Protein AF-A0A258BJC6-F1 (afdb_monomer_lite)

pLDDT: mean 84.08, std 12.32, range [45.91, 98.69]

Sequence (276 aa):
MLNILTLGITTTNWTAGLIATAARHRLKSFFAIATIALGAVGVLSIIQNPLFDKAAYFFNPIPLMRETNFTQPSMQAKGDYESGWNPITNLRSLYVTTVIGMPDEVQQQNTIELVTTNQTSGFPKGEVSPVIATAAWVVLFGLGIWGAISHRPLRTVAIGVGLMLAFQTLLHSVYGEVTFLYSWHFMPMIVLVAAFSWFSRYRWVAVGLAVTVIIFGGINNINRLQSTIATAGCLAQLDSVKTYQSWDLIKTEPSRDIAKTYPPLPTADIERCHAL

Radius of gyration: 22.39 Å; chains: 1; bounding box: 48×47×56 Å

Foldseek 3Di:
DQCVVVLVPDPLSLLLVLLLCPLPDDPVSSVVVNVVSVVSSQVVLVVCCVVDVPRDRPPDVPVVVVVLCLWQVNCVVVVQHVVHQDLVLLVCLQQQCVLFPAAWDWDDSAQQDTDIDRSNHDHDPPDVLSVQLRVLSVVLLVLLQVLQVPPVVCVSVSSSLVSSLVVVSVVSSTNHRPCPVVCVSRVVSSVNSSVSSCNGPCNVSSVVSVVSNCVSRVVRVVVNVVLVCQLVVQCCPDPSCCPCVDPVNVVPDDRPVSSVVDHGDDVVSSVVSNVD

Secondary structure (DSSP, 8-state):
-HHHHTTT-SHHHHHHHHHHHHHHS-HHHHHHHHHHHHHHHHHHHHHHGGG-TT---TT-HHHHHHHGGGSHHHHHHHTS-TT---HHHHHHIIIIITTSPPPPEEEEEETTEEEEE-SS--PPTT-HHHHHHHHHHHHHHHHHHHHHHH-GGGHHHHHHHHHHHHHHHHHHHHH-S-HHHHHHHHHHHHHHHHHGGGGSTTHHHHHHHHHHIIIIIHHHHHHHHHHHHHHHHHHTTSHHHHHHT-HHHHHHS-HHHHHHHSPPP-HHHHHHHHT-

Structure (mmCIF, N/CA/C/O backbone):
data_AF-A0A258BJC6-F1
#
_entry.id   AF-A0A258BJC6-F1
#
loop_
_atom_site.group_PDB
_atom_site.id
_atom_site.type_symbol
_atom_site.label_atom_id
_atom_site.label_alt_id
_atom_site.label_comp_id
_atom_site.label_asym_id
_atom_site.label_entity_id
_atom_site.label_seq_id
_atom_site.pdbx_PDB_ins_code
_atom_site.Cartn_x
_atom_site.Cartn_y
_atom_site.Cartn_z
_atom_site.occupancy
_atom_site.B_iso_or_equiv
_atom_site.auth_seq_id
_atom_site.auth_comp_id
_atom_site.auth_asym_id
_atom_site.auth_atom_id
_atom_site.pdbx_PDB_model_num
ATOM 1 N N . MET A 1 1 ? 3.863 10.264 21.012 1.00 45.91 1 MET A N 1
ATOM 2 C CA . MET A 1 1 ? 5.102 9.503 21.290 1.00 45.91 1 MET A CA 1
ATOM 3 C C . MET A 1 1 ? 5.644 8.795 20.055 1.00 45.91 1 MET A C 1
ATOM 5 O O . MET A 1 1 ? 6.794 9.054 19.748 1.00 45.91 1 MET A O 1
ATOM 9 N N . LEU A 1 2 ? 4.848 8.017 19.303 1.00 49.00 2 LEU A N 1
ATOM 10 C CA . LEU A 1 2 ? 5.292 7.343 18.062 1.00 49.00 2 LEU A CA 1
ATOM 11 C C . LEU A 1 2 ? 6.061 8.271 17.099 1.00 49.00 2 LEU A C 1
ATOM 13 O O . LEU A 1 2 ? 7.178 7.980 16.708 1.00 49.00 2 LEU A O 1
ATOM 17 N N . ASN A 1 3 ? 5.496 9.444 16.823 1.00 45.97 3 ASN A N 1
ATOM 18 C CA . ASN A 1 3 ? 6.081 10.462 15.956 1.00 45.97 3 ASN A CA 1
ATOM 19 C C . ASN A 1 3 ? 7.451 10.997 16.443 1.00 45.97 3 ASN A C 1
ATOM 21 O O . ASN A 1 3 ? 8.383 11.104 15.657 1.00 45.97 3 ASN A O 1
ATOM 25 N N . ILE A 1 4 ? 7.611 11.249 17.747 1.00 53.53 4 ILE A N 1
ATOM 26 C CA . ILE A 1 4 ? 8.884 11.719 18.329 1.00 53.53 4 ILE A CA 1
ATOM 27 C C . ILE A 1 4 ? 9.951 10.614 18.242 1.00 53.53 4 ILE A C 1
ATOM 29 O O . ILE A 1 4 ? 11.100 10.895 17.922 1.00 53.53 4 ILE A O 1
ATOM 33 N N . LEU A 1 5 ? 9.558 9.354 18.468 1.00 48.00 5 LEU A N 1
ATOM 34 C CA . LEU A 1 5 ? 10.455 8.193 18.404 1.00 48.00 5 LEU A CA 1
ATOM 35 C C . LEU A 1 5 ? 10.927 7.882 16.979 1.00 48.00 5 LEU A C 1
ATOM 37 O O . LEU A 1 5 ? 12.036 7.399 16.798 1.00 48.00 5 LEU A O 1
ATOM 41 N N . THR A 1 6 ? 10.116 8.193 15.966 1.00 51.94 6 THR A N 1
ATOM 42 C CA . THR A 1 6 ? 10.505 8.078 14.553 1.00 51.94 6 THR A CA 1
ATOM 43 C C . THR A 1 6 ? 11.080 9.379 13.988 1.00 51.94 6 THR A C 1
ATOM 45 O O . THR A 1 6 ? 11.092 9.540 12.771 1.00 51.94 6 THR A O 1
ATOM 48 N N . LEU A 1 7 ? 11.446 10.343 14.847 1.00 52.28 7 LEU A N 1
ATOM 49 C CA . LEU A 1 7 ? 11.926 11.686 14.480 1.00 52.28 7 LEU A CA 1
ATOM 50 C C . LEU A 1 7 ? 11.020 12.440 13.485 1.00 52.28 7 LEU A C 1
ATOM 52 O O . LEU A 1 7 ? 11.482 13.301 12.746 1.00 52.28 7 LEU A O 1
ATOM 56 N N . GLY A 1 8 ? 9.731 12.101 13.426 1.00 50.00 8 GLY A N 1
ATOM 57 C CA . GLY A 1 8 ? 8.788 12.667 12.465 1.00 50.00 8 GLY A CA 1
ATOM 58 C C . GLY A 1 8 ? 9.186 12.510 10.998 1.00 50.00 8 GLY A C 1
ATOM 59 O O . GLY A 1 8 ? 8.722 13.305 10.189 1.00 50.00 8 GLY A O 1
ATOM 60 N N . ILE A 1 9 ? 10.007 11.502 10.660 1.00 55.56 9 ILE A N 1
ATOM 61 C CA . ILE A 1 9 ? 10.622 11.341 9.328 1.00 55.56 9 ILE A CA 1
ATOM 62 C C . ILE A 1 9 ? 9.581 11.287 8.198 1.00 55.56 9 ILE A C 1
ATOM 64 O O . ILE A 1 9 ? 9.881 11.701 7.083 1.00 55.56 9 ILE A O 1
ATOM 68 N N . THR A 1 10 ? 8.352 10.823 8.459 1.00 64.06 10 THR A N 1
ATOM 69 C CA . THR A 1 10 ? 7.295 10.768 7.439 1.00 64.06 10 THR A CA 1
ATOM 70 C C . THR A 1 10 ? 5.963 11.332 7.932 1.00 64.06 10 THR A C 1
ATOM 72 O O . THR A 1 10 ? 5.563 11.147 9.088 1.00 64.06 10 THR A O 1
ATOM 75 N N . THR A 1 11 ? 5.224 11.969 7.018 1.00 67.62 11 THR A N 1
ATOM 76 C CA . THR A 1 11 ? 3.841 12.450 7.208 1.00 67.62 11 THR A CA 1
ATOM 77 C C . THR A 1 11 ? 2.922 11.351 7.756 1.00 67.62 11 THR A C 1
ATOM 79 O O . THR A 1 11 ? 2.052 11.602 8.584 1.00 67.62 11 THR A O 1
ATOM 82 N N . THR A 1 12 ? 3.163 10.097 7.378 1.00 68.56 12 THR A N 1
ATOM 83 C CA . THR A 1 12 ? 2.407 8.933 7.850 1.00 68.56 12 THR A CA 1
ATOM 84 C C . THR A 1 12 ? 2.523 8.705 9.362 1.00 68.56 12 THR A C 1
ATOM 86 O O . THR A 1 12 ? 1.519 8.424 10.023 1.00 68.56 12 THR A O 1
ATOM 89 N N . ASN A 1 13 ? 3.712 8.879 9.946 1.00 73.69 13 ASN A N 1
ATOM 90 C CA . ASN A 1 13 ? 3.925 8.672 11.384 1.00 73.69 13 ASN A CA 1
ATOM 91 C C . ASN A 1 13 ? 3.235 9.756 12.226 1.00 73.69 13 ASN A C 1
ATOM 93 O O . ASN A 1 13 ? 2.728 9.480 13.321 1.00 73.69 13 ASN A O 1
ATOM 97 N N . TRP A 1 14 ? 3.164 10.978 11.690 1.00 77.62 14 TRP A N 1
ATOM 98 C CA . TRP A 1 14 ? 2.369 12.068 12.251 1.00 77.62 14 TRP A CA 1
ATOM 99 C C . TRP A 1 14 ? 0.891 11.717 12.288 1.00 77.62 14 TRP A C 1
ATOM 101 O O . TRP A 1 14 ? 0.269 11.784 13.352 1.00 77.62 14 TRP A O 1
ATOM 111 N N . THR A 1 15 ? 0.341 11.296 11.151 1.00 81.25 15 THR A N 1
ATOM 112 C CA . THR A 1 15 ? -1.085 11.001 11.036 1.00 81.25 15 THR A CA 1
ATOM 113 C C . THR A 1 15 ? -1.504 9.871 11.971 1.00 81.25 15 THR A C 1
ATOM 115 O O . THR A 1 15 ? -2.502 10.013 12.676 1.00 81.25 15 THR A O 1
ATOM 118 N N . ALA A 1 16 ? -0.701 8.808 12.090 1.00 81.25 16 ALA A N 1
ATOM 119 C CA . ALA A 1 16 ? -0.969 7.722 13.033 1.00 81.25 16 ALA A CA 1
ATOM 120 C C . ALA A 1 16 ? -1.053 8.223 14.486 1.00 81.25 16 ALA A C 1
ATOM 122 O O . ALA A 1 16 ? -1.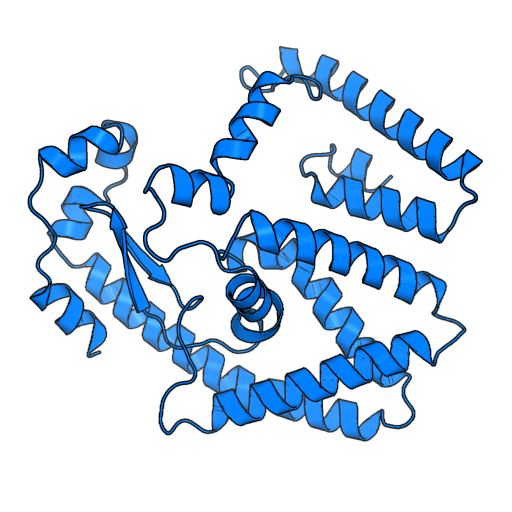992 7.897 15.216 1.00 81.25 16 ALA A O 1
ATOM 123 N N . GLY A 1 17 ? -0.094 9.056 14.907 1.00 81.88 17 GLY A N 1
ATOM 124 C CA . GLY A 1 17 ? -0.071 9.633 16.251 1.00 81.88 17 GLY A CA 1
ATOM 125 C C . GLY A 1 17 ? -1.241 10.583 16.521 1.00 81.88 17 GLY A C 1
ATOM 126 O O . GLY A 1 17 ? -1.839 10.530 17.600 1.00 81.88 17 GLY A O 1
ATOM 127 N N . LEU A 1 18 ? -1.594 11.427 15.548 1.00 86.25 18 LEU A N 1
ATOM 128 C CA . LEU A 1 18 ? -2.715 12.363 15.650 1.00 86.25 18 LEU A CA 1
ATOM 129 C C . LEU A 1 18 ? -4.052 11.626 15.711 1.00 86.25 18 LEU A C 1
ATOM 131 O O . LEU A 1 18 ? -4.848 11.901 16.604 1.00 86.25 18 LEU A O 1
ATOM 135 N N . ILE A 1 19 ? -4.273 10.645 14.836 1.00 88.06 19 ILE A N 1
ATOM 136 C CA . ILE A 1 19 ? -5.503 9.849 14.807 1.00 88.06 19 ILE A CA 1
ATOM 137 C C . ILE A 1 19 ? -5.656 9.033 16.090 1.00 88.06 19 ILE A C 1
ATOM 139 O O . ILE A 1 19 ? -6.729 9.048 16.690 1.00 88.06 19 ILE A O 1
ATOM 143 N N . ALA A 1 20 ? -4.592 8.382 16.570 1.00 85.38 20 ALA A N 1
ATOM 144 C CA . ALA A 1 20 ? -4.637 7.653 17.838 1.00 85.38 20 ALA A CA 1
ATOM 145 C C . ALA A 1 20 ? -4.977 8.581 19.016 1.00 85.38 20 ALA A C 1
ATOM 147 O O . ALA A 1 20 ? -5.756 8.220 19.901 1.00 85.38 20 ALA A O 1
ATOM 148 N N . THR A 1 21 ? -4.430 9.801 19.009 1.00 86.62 21 THR A N 1
ATOM 149 C CA . THR A 1 21 ? -4.727 10.806 20.034 1.00 86.62 21 THR A CA 1
ATOM 150 C C . THR A 1 21 ? -6.175 11.289 19.933 1.00 86.62 21 THR A C 1
ATOM 152 O O . THR A 1 21 ? -6.866 11.337 20.948 1.00 86.62 21 THR A O 1
ATOM 155 N N . ALA A 1 22 ? -6.657 11.592 18.726 1.00 88.00 22 ALA A N 1
ATOM 156 C CA . ALA A 1 22 ? -8.021 12.047 18.468 1.00 88.00 22 ALA A CA 1
ATOM 157 C C . ALA A 1 22 ? -9.068 10.980 18.821 1.00 88.00 22 ALA A C 1
ATOM 159 O O . ALA A 1 22 ? -10.105 11.298 19.393 1.00 88.00 22 ALA A O 1
ATOM 160 N N . ALA A 1 23 ? -8.783 9.708 18.532 1.00 86.62 23 ALA A N 1
ATOM 161 C CA . ALA A 1 23 ? -9.681 8.598 18.834 1.00 86.62 23 ALA A CA 1
ATOM 162 C C . ALA A 1 23 ? -9.794 8.315 20.343 1.00 86.62 23 ALA A C 1
ATOM 164 O O . ALA A 1 23 ? -10.814 7.799 20.797 1.00 86.62 23 ALA A O 1
ATOM 165 N N . ARG A 1 24 ? -8.754 8.632 21.128 1.00 87.75 24 ARG A N 1
ATOM 166 C CA . ARG A 1 24 ? -8.684 8.296 22.559 1.00 87.75 24 ARG A CA 1
ATOM 167 C C . ARG A 1 24 ? -8.973 9.469 23.495 1.00 87.75 24 ARG A C 1
ATOM 169 O O . ARG A 1 24 ? -9.438 9.248 24.611 1.00 87.75 24 ARG A O 1
ATOM 176 N N . HIS A 1 25 ? -8.676 10.698 23.084 1.00 88.81 25 HIS A N 1
ATOM 177 C CA . HIS A 1 25 ? -8.721 11.871 23.954 1.00 88.81 25 HIS A CA 1
ATOM 178 C C . HIS A 1 25 ? -9.764 12.901 23.509 1.00 88.81 25 HIS A C 1
ATOM 180 O O . HIS A 1 25 ? -10.181 12.959 22.358 1.00 88.81 25 HIS A O 1
ATOM 186 N N . ARG A 1 26 ? -10.181 13.762 24.447 1.00 89.19 26 ARG A N 1
ATOM 187 C CA . ARG A 1 26 ? -11.064 14.902 24.154 1.00 89.19 26 ARG A CA 1
ATOM 188 C C . ARG A 1 26 ? -10.338 15.914 23.260 1.00 89.19 26 ARG A C 1
ATOM 190 O O . ARG A 1 26 ? -9.127 16.079 23.395 1.00 89.19 26 ARG A O 1
ATOM 197 N N . LEU A 1 27 ? -11.086 16.667 22.447 1.00 88.12 27 LEU A N 1
ATOM 198 C CA . LEU A 1 27 ? -10.537 17.647 21.492 1.00 88.12 27 LEU A CA 1
ATOM 199 C C . LEU A 1 27 ? -9.506 18.605 22.112 1.00 88.12 27 LEU A C 1
ATOM 201 O O . LEU A 1 27 ? -8.459 18.839 21.522 1.00 88.12 27 LEU A O 1
ATOM 205 N N . LYS A 1 28 ? -9.745 19.096 23.337 1.00 90.38 28 LYS A N 1
ATOM 206 C CA . LYS A 1 28 ? -8.789 19.967 24.048 1.00 90.38 28 LYS A CA 1
ATOM 207 C C . LYS A 1 28 ? -7.421 19.299 24.247 1.00 90.38 28 LYS A C 1
ATOM 209 O O . LYS A 1 28 ? -6.393 19.898 23.955 1.00 90.38 28 LYS A O 1
ATOM 214 N N . SER A 1 29 ? -7.412 18.053 24.720 1.00 88.50 29 SER A N 1
ATOM 215 C CA . SER A 1 29 ? -6.184 17.279 24.926 1.00 88.50 29 SER A CA 1
ATOM 216 C C . SER A 1 29 ? -5.536 16.884 23.602 1.00 88.50 29 SER A C 1
ATOM 218 O O . SER A 1 29 ? -4.316 16.886 23.513 1.00 88.50 29 SER A O 1
ATOM 220 N N . PHE A 1 30 ? -6.337 16.593 22.573 1.00 90.19 30 PHE A N 1
ATOM 221 C CA . PHE A 1 30 ? -5.834 16.353 21.223 1.00 90.19 30 PHE A CA 1
ATOM 222 C C . PHE A 1 30 ? -5.031 17.550 20.703 1.00 90.19 30 PHE A C 1
ATOM 224 O O . PHE A 1 30 ? -3.873 17.370 20.337 1.00 90.19 30 PHE A O 1
ATOM 231 N N . PHE A 1 31 ? -5.596 18.762 20.747 1.00 90.38 31 PHE A N 1
ATOM 232 C CA . PHE A 1 31 ? -4.887 19.963 20.302 1.00 90.38 31 PHE A CA 1
ATOM 233 C C . PHE A 1 31 ? -3.638 20.234 21.141 1.00 90.38 31 PHE A C 1
ATOM 235 O O . PHE A 1 31 ? -2.588 20.512 20.576 1.00 90.38 31 PHE A O 1
ATOM 242 N N . ALA A 1 32 ? -3.706 20.077 22.466 1.00 91.50 32 ALA A N 1
ATOM 243 C CA . ALA A 1 32 ? -2.530 20.237 23.321 1.00 91.50 32 ALA A CA 1
ATOM 244 C C . ALA A 1 32 ? -1.399 19.262 22.943 1.00 91.50 32 ALA A C 1
ATOM 246 O O . ALA A 1 32 ? -0.259 19.678 22.756 1.00 91.50 32 ALA A O 1
ATOM 247 N N . ILE A 1 33 ? -1.713 17.973 22.776 1.00 87.69 33 ILE A N 1
ATOM 248 C CA . ILE A 1 33 ? -0.731 16.944 22.402 1.00 87.69 33 ILE A CA 1
ATOM 249 C C . ILE A 1 33 ? -0.179 17.199 20.993 1.00 87.69 33 ILE A C 1
ATOM 251 O O . ILE A 1 33 ? 1.026 17.063 20.787 1.00 87.69 33 ILE A O 1
ATOM 255 N N . ALA A 1 34 ? -1.030 17.586 20.038 1.00 87.31 34 ALA A N 1
ATOM 256 C CA . ALA A 1 34 ? -0.620 17.914 18.674 1.00 87.31 34 ALA A CA 1
ATOM 257 C C . ALA A 1 34 ? 0.345 19.108 18.648 1.00 87.31 34 ALA A C 1
ATOM 259 O O . ALA A 1 34 ? 1.411 19.016 18.040 1.00 87.31 34 ALA A O 1
ATOM 260 N N . THR A 1 35 ? 0.020 20.185 19.368 1.00 88.31 35 THR A N 1
ATOM 261 C CA . THR A 1 35 ? 0.869 21.378 19.479 1.00 88.31 35 THR A CA 1
ATOM 262 C C . THR A 1 35 ? 2.202 21.060 20.148 1.00 88.31 35 THR A C 1
ATOM 264 O O . THR A 1 35 ? 3.243 21.465 19.639 1.00 88.31 35 THR A O 1
ATOM 267 N N . ILE A 1 36 ? 2.203 20.296 21.247 1.00 89.81 36 ILE A N 1
ATOM 268 C CA . ILE A 1 36 ? 3.445 19.890 21.928 1.00 89.81 36 ILE A CA 1
ATOM 269 C C . ILE A 1 36 ? 4.314 19.034 21.001 1.00 89.81 36 ILE A C 1
ATOM 271 O O . ILE A 1 36 ? 5.521 19.249 20.923 1.00 89.81 36 ILE A O 1
ATOM 275 N N . ALA A 1 37 ? 3.717 18.086 20.273 1.00 85.44 37 ALA A N 1
ATOM 276 C CA . ALA A 1 37 ? 4.449 17.258 19.322 1.00 85.44 37 ALA A CA 1
ATOM 277 C C . ALA A 1 37 ? 5.053 18.095 18.180 1.00 85.44 37 ALA A C 1
ATOM 279 O O . ALA A 1 37 ? 6.224 17.904 17.857 1.00 85.44 37 ALA A O 1
ATOM 280 N N . LEU A 1 38 ? 4.289 19.032 17.599 1.00 84.38 38 LEU A N 1
ATOM 281 C CA . LEU A 1 38 ? 4.763 19.967 16.563 1.00 84.38 38 LEU A CA 1
ATOM 282 C C . LEU A 1 38 ? 5.896 20.854 17.070 1.00 84.38 38 LEU A C 1
ATOM 284 O O . LEU A 1 38 ? 6.915 20.977 16.395 1.00 84.38 38 LEU A O 1
ATOM 288 N N . GLY A 1 39 ? 5.757 21.407 18.275 1.00 86.81 39 GLY A N 1
ATOM 289 C CA . GLY A 1 39 ? 6.814 22.182 18.918 1.00 86.81 39 GLY A CA 1
ATOM 290 C C . GLY A 1 39 ? 8.086 21.358 19.121 1.00 86.81 39 GLY A C 1
ATOM 291 O O . GLY A 1 39 ? 9.169 21.810 18.760 1.00 86.81 39 GLY A O 1
ATOM 292 N N . ALA A 1 40 ? 7.962 20.125 19.621 1.00 85.94 40 ALA A N 1
ATOM 293 C CA . ALA A 1 40 ? 9.103 19.239 19.845 1.00 85.94 40 ALA A CA 1
ATOM 294 C C . ALA A 1 40 ? 9.855 18.907 18.546 1.00 85.94 40 ALA A C 1
ATOM 296 O O . ALA A 1 40 ? 11.082 18.974 18.521 1.00 85.94 40 ALA A O 1
ATOM 297 N N . VAL A 1 41 ? 9.144 18.596 17.456 1.00 82.75 41 VAL A N 1
ATOM 298 C CA . VAL A 1 41 ? 9.782 18.336 16.152 1.00 82.75 41 VAL A CA 1
ATOM 299 C C . VAL A 1 41 ? 10.383 19.605 15.551 1.00 82.75 41 VAL A C 1
ATOM 301 O O . VAL A 1 41 ? 11.478 19.546 15.000 1.00 82.75 41 VAL A O 1
ATOM 304 N N . GLY A 1 42 ? 9.736 20.762 15.718 1.00 84.62 42 GLY A N 1
ATOM 305 C CA . GLY A 1 42 ? 10.309 22.053 15.334 1.00 84.62 42 GLY A CA 1
ATOM 306 C C . GLY A 1 42 ? 11.648 22.324 16.025 1.00 84.62 42 GLY A C 1
ATOM 307 O O . GLY A 1 42 ? 12.628 22.647 15.360 1.00 84.62 42 GLY A O 1
ATOM 308 N N . VAL A 1 43 ? 11.715 22.116 17.344 1.00 87.19 43 VAL A N 1
ATOM 309 C CA . VAL A 1 43 ? 12.956 22.258 18.124 1.00 87.19 43 VAL A CA 1
ATOM 310 C C . VAL A 1 43 ? 14.019 21.258 17.664 1.00 87.19 43 VAL A C 1
ATOM 312 O O . VAL A 1 43 ? 15.160 21.648 17.425 1.00 87.19 43 VAL A O 1
ATOM 315 N N . LEU A 1 44 ? 13.657 19.984 17.483 1.00 85.19 44 LEU A N 1
ATOM 316 C CA . LEU A 1 44 ? 14.587 18.963 16.990 1.00 85.19 44 LEU A CA 1
ATOM 317 C C . LEU A 1 44 ? 15.133 19.299 15.598 1.00 85.19 44 LEU A C 1
ATOM 319 O O . LEU A 1 44 ? 16.323 19.125 15.363 1.00 85.19 44 LEU A O 1
ATOM 323 N N . SER A 1 45 ? 14.300 19.827 14.700 1.00 84.31 45 SER A N 1
ATOM 324 C CA . SER A 1 45 ? 14.719 20.237 13.357 1.00 84.31 45 SER A CA 1
ATOM 325 C C . SER A 1 45 ? 15.740 21.379 13.391 1.00 84.31 45 SER A C 1
ATOM 327 O O . SER A 1 45 ? 16.700 21.354 12.623 1.00 84.31 45 SER A O 1
ATOM 329 N N . ILE A 1 46 ? 15.593 22.335 14.316 1.00 86.88 46 ILE A N 1
ATOM 330 C CA . ILE A 1 46 ? 16.584 23.403 14.533 1.00 86.88 46 ILE A CA 1
ATOM 331 C C . ILE A 1 46 ? 17.917 22.818 15.018 1.00 86.88 46 ILE A C 1
ATOM 333 O O . ILE A 1 46 ? 18.968 23.247 14.554 1.00 86.88 46 ILE A O 1
ATOM 337 N N . ILE A 1 47 ? 17.882 21.823 15.911 1.00 87.56 47 ILE A N 1
ATOM 338 C CA . ILE A 1 47 ? 19.087 21.153 16.430 1.00 87.56 47 ILE A CA 1
ATOM 339 C C . ILE A 1 47 ? 19.765 20.290 15.353 1.00 87.56 47 ILE A C 1
ATOM 341 O O . ILE A 1 47 ? 20.989 20.229 15.295 1.00 87.56 47 ILE A O 1
ATOM 345 N N . GLN A 1 48 ? 18.989 19.618 14.499 1.00 83.81 48 GLN A N 1
ATOM 346 C CA . GLN A 1 48 ? 19.501 18.736 13.445 1.00 83.81 48 GLN A CA 1
ATOM 347 C C . GLN A 1 48 ? 20.111 19.497 12.268 1.00 83.81 48 GLN A C 1
ATOM 349 O O . GLN A 1 48 ? 21.077 19.021 11.682 1.00 83.81 48 GLN A O 1
ATOM 354 N N . ASN A 1 49 ? 19.563 20.660 11.916 1.00 87.56 49 ASN A N 1
ATOM 355 C CA . ASN A 1 49 ? 20.020 21.448 10.774 1.00 87.56 49 ASN A CA 1
ATOM 356 C C . ASN A 1 49 ? 21.544 21.733 10.757 1.00 87.56 49 ASN A C 1
ATOM 358 O O . ASN A 1 49 ? 22.149 21.482 9.721 1.00 87.56 49 ASN A O 1
ATOM 362 N N . PRO A 1 50 ? 22.204 22.161 11.854 1.00 88.25 50 PRO A N 1
ATOM 363 C CA . PRO A 1 50 ? 23.658 22.358 11.855 1.00 88.25 50 PRO A CA 1
ATOM 364 C C . PRO A 1 50 ? 24.469 21.052 11.868 1.00 88.25 50 PRO A C 1
ATOM 366 O O . PRO A 1 50 ? 25.665 21.085 11.605 1.00 88.25 50 PRO A O 1
ATOM 369 N N . LEU A 1 51 ? 23.854 19.913 12.203 1.00 89.12 51 LEU A N 1
ATOM 370 C CA . LEU A 1 51 ? 24.522 18.605 12.234 1.00 89.12 51 LEU A CA 1
ATOM 371 C C . LEU A 1 51 ? 24.497 17.899 10.871 1.00 89.12 51 LEU A C 1
ATOM 373 O O . LEU A 1 51 ? 25.273 16.972 10.649 1.00 89.12 51 LEU A O 1
ATOM 377 N N . PHE A 1 52 ? 23.598 18.308 9.972 1.00 84.38 52 PHE A N 1
ATOM 378 C CA . PHE A 1 52 ? 23.385 17.671 8.678 1.00 84.38 52 PHE A CA 1
ATOM 379 C C . PHE A 1 52 ? 23.237 18.724 7.576 1.00 84.38 52 PHE A C 1
ATOM 381 O O . PHE A 1 52 ? 22.180 19.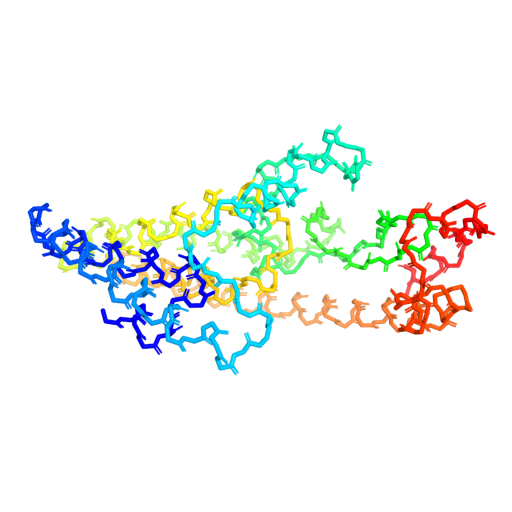339 7.443 1.00 84.38 52 PHE A O 1
ATOM 388 N N . ASP A 1 53 ? 24.243 18.838 6.706 1.00 75.88 53 ASP A N 1
ATOM 389 C CA . ASP A 1 53 ? 24.330 19.851 5.636 1.00 75.88 53 ASP A CA 1
ATOM 390 C C . ASP A 1 53 ? 23.126 19.898 4.672 1.00 75.88 53 ASP A C 1
ATOM 392 O O . ASP A 1 53 ? 22.915 20.888 3.973 1.00 75.88 53 ASP A O 1
ATOM 396 N N . LYS A 1 54 ? 22.319 18.829 4.611 1.00 75.31 54 LYS A N 1
ATOM 397 C CA . LYS A 1 54 ? 21.126 18.725 3.751 1.00 75.31 54 LYS A CA 1
ATOM 398 C C . LYS A 1 54 ? 19.794 18.720 4.507 1.00 75.31 54 LYS A C 1
ATOM 400 O O . LYS A 1 54 ? 18.747 18.592 3.873 1.00 75.31 54 LYS A O 1
ATOM 405 N N . ALA A 1 55 ? 19.797 18.825 5.835 1.00 71.94 55 ALA A N 1
ATOM 406 C CA . ALA A 1 55 ? 18.560 18.807 6.607 1.00 71.94 55 ALA A CA 1
ATOM 407 C C . ALA A 1 55 ? 17.822 20.145 6.466 1.00 71.94 55 ALA A C 1
ATOM 409 O O . ALA A 1 55 ? 18.281 21.180 6.946 1.00 71.94 55 ALA A O 1
ATOM 410 N N . ALA A 1 56 ? 16.657 20.134 5.820 1.00 73.75 56 ALA A N 1
ATOM 411 C CA . ALA A 1 56 ? 15.783 21.300 5.765 1.00 73.75 56 ALA A CA 1
ATOM 412 C C . ALA A 1 56 ? 15.085 21.535 7.115 1.00 73.75 56 ALA A C 1
ATOM 414 O O . ALA A 1 56 ? 14.798 20.594 7.858 1.00 73.75 56 ALA A O 1
ATOM 415 N N . TYR A 1 57 ? 14.746 22.793 7.411 1.00 80.75 57 TYR A N 1
ATOM 416 C CA . TYR A 1 57 ? 13.842 23.093 8.520 1.00 80.75 57 TYR A CA 1
ATOM 417 C C . TYR A 1 57 ? 12.456 22.501 8.256 1.00 80.75 57 TYR A C 1
ATOM 419 O O . TYR A 1 57 ? 11.912 22.657 7.162 1.00 80.75 57 TYR A O 1
ATOM 427 N N . PHE A 1 58 ? 11.857 21.894 9.280 1.00 71.75 58 PHE A N 1
ATOM 428 C CA . PHE A 1 58 ? 10.545 21.246 9.198 1.00 71.75 58 PHE A CA 1
ATOM 429 C C . PHE A 1 58 ? 9.436 22.181 8.681 1.00 71.75 58 PHE A C 1
ATOM 431 O O . PHE A 1 58 ? 8.558 21.754 7.941 1.00 71.75 58 PHE A O 1
ATOM 438 N N . PHE A 1 59 ? 9.496 23.473 9.023 1.00 73.62 59 PHE A N 1
ATOM 439 C CA . PHE A 1 59 ? 8.519 24.484 8.596 1.00 73.62 59 PHE A CA 1
ATOM 440 C C . PHE A 1 59 ? 8.935 25.273 7.348 1.00 73.62 59 PHE A C 1
ATOM 442 O O . PHE A 1 59 ? 8.373 26.333 7.083 1.00 73.62 59 PHE A O 1
ATOM 449 N N . ASN A 1 60 ? 9.919 24.805 6.577 1.00 76.88 60 ASN A N 1
ATOM 450 C CA . ASN A 1 60 ? 10.276 25.473 5.331 1.00 76.88 60 ASN A CA 1
ATOM 451 C C . ASN A 1 60 ? 9.150 25.271 4.289 1.00 76.88 60 ASN A C 1
ATOM 453 O O . ASN A 1 60 ? 8.891 24.132 3.895 1.00 76.88 60 ASN A O 1
ATOM 457 N N . PRO A 1 61 ? 8.484 26.339 3.806 1.00 74.56 61 PRO A N 1
ATOM 458 C CA . PRO A 1 61 ? 7.389 26.208 2.845 1.00 74.56 61 PRO A CA 1
ATOM 459 C C . PRO A 1 61 ? 7.870 25.822 1.438 1.00 74.56 61 PRO A C 1
ATOM 461 O O . PRO A 1 61 ? 7.092 25.295 0.647 1.00 74.56 61 PRO A O 1
ATOM 464 N N . ILE A 1 62 ? 9.147 26.055 1.109 1.00 76.69 62 ILE A N 1
ATOM 465 C CA . ILE A 1 62 ? 9.681 25.842 -0.244 1.00 76.69 62 ILE A CA 1
ATOM 466 C C . ILE A 1 62 ? 9.680 24.349 -0.629 1.00 76.69 62 ILE A C 1
ATOM 468 O O . ILE A 1 62 ? 9.150 24.027 -1.695 1.00 76.69 62 ILE A O 1
ATOM 472 N N . PRO A 1 63 ? 10.212 23.416 0.190 1.00 70.94 63 PRO A N 1
ATOM 473 C CA . PRO A 1 63 ? 10.072 21.981 -0.061 1.00 70.94 63 PRO A CA 1
ATOM 474 C C . PRO A 1 63 ? 8.613 21.536 -0.191 1.00 70.94 63 PRO A C 1
ATOM 476 O O . PRO A 1 63 ? 8.286 20.811 -1.123 1.00 70.94 63 PRO A O 1
ATOM 479 N N . LEU A 1 64 ? 7.722 22.035 0.673 1.00 68.44 64 LEU A N 1
ATOM 480 C CA . LEU A 1 64 ? 6.305 21.660 0.664 1.00 68.44 64 LEU A CA 1
ATOM 481 C C . LEU A 1 64 ? 5.597 22.080 -0.633 1.00 68.44 64 LEU A C 1
ATOM 483 O O . LEU A 1 64 ? 4.794 21.329 -1.178 1.00 68.44 64 LEU A O 1
ATOM 487 N N . MET A 1 65 ? 5.916 23.259 -1.172 1.00 73.81 65 MET A N 1
ATOM 488 C CA . MET A 1 65 ? 5.396 23.673 -2.477 1.00 73.81 65 MET A CA 1
ATOM 489 C C . MET A 1 65 ? 5.961 22.816 -3.613 1.00 73.81 65 MET A C 1
ATOM 491 O O . MET A 1 65 ? 5.238 22.515 -4.562 1.00 73.81 65 MET A O 1
ATOM 495 N N . ARG A 1 66 ? 7.226 22.380 -3.522 1.00 75.81 66 ARG A N 1
ATOM 496 C CA . ARG A 1 66 ? 7.825 21.483 -4.522 1.00 75.81 66 ARG A CA 1
ATOM 497 C C . ARG A 1 66 ? 7.205 20.089 -4.506 1.00 75.81 66 ARG A C 1
ATOM 499 O O . ARG A 1 66 ? 7.091 19.514 -5.581 1.00 75.81 66 ARG A O 1
ATOM 506 N N . GLU A 1 67 ? 6.753 19.592 -3.355 1.00 71.44 67 GLU A N 1
ATOM 507 C CA . GLU A 1 67 ? 6.067 18.292 -3.235 1.00 71.44 67 GLU A CA 1
ATOM 508 C C . GLU A 1 67 ? 4.821 18.192 -4.127 1.00 71.44 67 GLU A C 1
ATOM 510 O O . GLU A 1 67 ? 4.547 17.148 -4.715 1.00 71.44 67 GLU A O 1
ATOM 515 N N . THR A 1 68 ? 4.099 19.300 -4.325 1.00 78.19 68 THR A N 1
ATOM 516 C CA . THR A 1 68 ? 2.910 19.319 -5.198 1.00 78.19 68 THR A CA 1
ATOM 517 C C . THR A 1 68 ? 3.223 18.965 -6.657 1.00 78.19 68 THR A C 1
ATOM 519 O O . THR A 1 68 ? 2.338 18.504 -7.382 1.00 78.19 68 THR A O 1
ATOM 522 N N . ASN A 1 69 ? 4.484 19.113 -7.086 1.00 78.25 69 ASN A N 1
ATOM 523 C CA . ASN A 1 69 ? 4.936 18.749 -8.429 1.00 78.25 69 ASN A CA 1
ATOM 524 C C . ASN A 1 69 ? 4.966 17.241 -8.679 1.00 78.25 69 ASN A C 1
ATOM 526 O O . ASN A 1 69 ? 4.970 16.858 -9.844 1.00 78.25 69 ASN A O 1
ATOM 530 N N . PHE A 1 70 ? 4.987 16.427 -7.622 1.00 76.38 70 PHE A N 1
ATOM 531 C CA . PHE A 1 70 ? 5.035 14.964 -7.694 1.00 76.38 70 PHE A CA 1
ATOM 532 C C . PHE A 1 70 ? 3.654 14.315 -7.533 1.00 76.38 70 PHE A C 1
ATOM 534 O O . PHE A 1 70 ? 3.542 13.098 -7.442 1.00 76.38 70 PHE A O 1
ATOM 541 N N . THR A 1 71 ? 2.586 15.114 -7.477 1.00 84.06 71 THR A N 1
ATOM 542 C CA . THR A 1 71 ? 1.218 14.583 -7.487 1.00 84.06 71 THR A CA 1
ATOM 543 C C . THR A 1 71 ? 0.827 14.184 -8.908 1.00 84.06 71 THR A C 1
ATOM 545 O O . THR A 1 71 ? 1.133 14.911 -9.855 1.00 84.06 71 THR A O 1
ATOM 548 N N . GLN A 1 72 ? 0.101 13.076 -9.076 1.00 82.38 72 GLN A N 1
ATOM 549 C CA . GLN A 1 72 ? -0.329 12.621 -10.405 1.00 82.38 72 GLN A CA 1
ATOM 550 C C . GLN A 1 72 ? -1.128 13.675 -11.192 1.00 82.38 72 GLN A C 1
ATOM 552 O O . GLN A 1 72 ? -0.834 13.849 -12.373 1.00 82.38 72 GLN A O 1
ATOM 557 N N . PRO A 1 73 ? -2.064 14.444 -10.589 1.00 83.69 73 PRO A N 1
ATOM 558 C CA . PRO 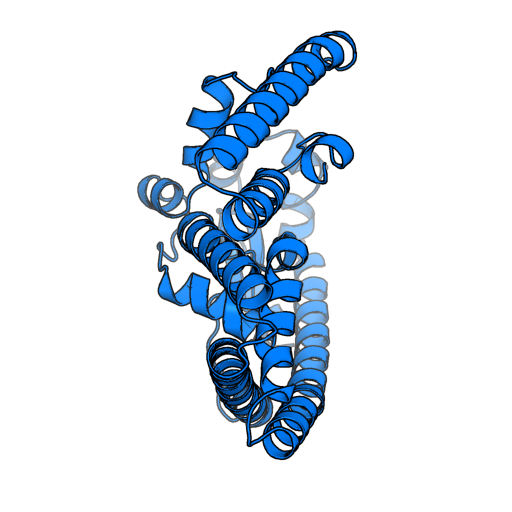A 1 73 ? -2.725 15.544 -11.294 1.00 83.69 73 PRO A CA 1
ATOM 559 C C . PRO A 1 73 ? -1.749 16.598 -11.837 1.00 83.69 73 PRO A C 1
ATOM 561 O O . PRO A 1 73 ? -1.934 17.108 -12.939 1.00 83.69 73 PRO A O 1
ATOM 564 N N . SER A 1 74 ? -0.694 16.919 -11.081 1.00 83.75 74 SER A N 1
ATOM 565 C CA . SER A 1 74 ? 0.332 17.887 -11.491 1.00 83.75 74 SER A CA 1
ATOM 566 C C . SER A 1 74 ? 1.241 17.329 -12.586 1.00 83.75 74 SER A C 1
ATOM 568 O O . SER A 1 74 ? 1.558 18.040 -13.536 1.00 83.75 74 SER A O 1
ATOM 570 N N . MET A 1 75 ? 1.622 16.051 -12.492 1.00 79.81 75 MET A N 1
ATOM 571 C CA . MET A 1 75 ? 2.419 15.366 -13.517 1.00 79.81 75 MET A CA 1
ATOM 572 C C . MET A 1 75 ? 1.635 15.231 -14.828 1.00 79.81 75 MET A C 1
ATOM 574 O O . MET A 1 75 ? 2.162 15.557 -15.888 1.00 79.81 75 MET A O 1
ATOM 578 N N . GLN A 1 76 ? 0.346 14.880 -14.763 1.00 81.56 76 GLN A N 1
ATOM 579 C CA . GLN A 1 76 ? -0.534 14.866 -15.933 1.00 81.56 76 GLN A CA 1
ATOM 580 C C . GLN A 1 76 ? -0.657 16.260 -16.563 1.00 81.56 76 GLN A C 1
ATOM 582 O O . GLN A 1 76 ? -0.536 16.393 -17.777 1.00 81.56 76 GLN A O 1
ATOM 587 N N . ALA A 1 77 ? -0.855 17.312 -15.760 1.00 81.94 77 ALA A N 1
ATOM 588 C CA . ALA A 1 77 ? -0.941 18.685 -16.266 1.00 81.94 77 ALA A CA 1
ATOM 589 C C . ALA A 1 77 ? 0.348 19.158 -16.967 1.00 81.94 77 ALA A C 1
ATOM 591 O O . ALA A 1 77 ? 0.295 20.055 -17.806 1.00 81.94 77 ALA A O 1
ATOM 592 N N . LYS A 1 78 ? 1.497 18.558 -16.635 1.00 78.69 78 LYS A N 1
ATOM 593 C CA . LYS A 1 78 ? 2.796 18.817 -17.274 1.00 78.69 78 LYS A CA 1
ATOM 594 C C . LYS A 1 78 ? 3.082 17.927 -18.483 1.00 78.69 78 LYS A C 1
ATOM 596 O O . LYS A 1 78 ? 4.050 18.194 -19.185 1.00 78.69 78 LYS A O 1
ATOM 601 N N . GLY A 1 79 ? 2.251 16.915 -18.733 1.00 72.25 79 GLY A N 1
ATOM 602 C CA . GLY A 1 79 ? 2.484 15.908 -19.767 1.00 72.25 79 GLY A CA 1
ATOM 603 C C . GLY A 1 79 ? 3.474 14.811 -19.363 1.00 72.25 79 GLY A C 1
ATOM 604 O O . GLY A 1 79 ? 3.832 14.002 -20.203 1.00 72.25 79 GLY A O 1
ATOM 605 N N . ASP A 1 80 ? 3.880 14.749 -18.091 1.00 69.00 80 ASP A N 1
ATOM 606 C CA . ASP A 1 80 ? 4.846 13.766 -17.572 1.00 69.00 80 ASP A CA 1
ATOM 607 C C . ASP A 1 80 ? 4.173 12.425 -17.179 1.00 69.00 80 ASP A C 1
ATOM 609 O O . ASP A 1 80 ? 4.823 11.524 -16.652 1.00 69.00 80 ASP A O 1
ATOM 613 N N . TYR A 1 81 ? 2.850 12.298 -17.358 1.00 70.12 81 TYR A N 1
ATOM 614 C CA . TYR A 1 81 ? 2.073 11.100 -17.015 1.00 70.12 81 TYR A CA 1
ATOM 615 C C . TYR A 1 81 ? 0.989 10.832 -18.068 1.00 70.12 81 TYR A C 1
ATOM 617 O O . TYR A 1 81 ? -0.140 11.321 -17.962 1.00 70.12 81 TYR A O 1
ATOM 625 N N . GLU A 1 82 ? 1.351 10.075 -19.108 1.00 66.31 82 GLU A N 1
ATOM 626 C CA . GLU A 1 82 ? 0.511 9.842 -20.295 1.00 66.31 82 GLU A CA 1
ATOM 627 C C . GLU A 1 82 ? -0.724 8.971 -20.023 1.00 66.31 82 GLU A C 1
ATOM 629 O O . GLU A 1 82 ? -1.764 9.161 -20.652 1.00 66.31 82 GLU A O 1
ATOM 634 N N . SER A 1 83 ? -0.650 8.056 -19.052 1.00 69.06 83 SER A N 1
ATOM 635 C CA . SER A 1 83 ? -1.768 7.181 -18.669 1.00 69.06 83 SER A CA 1
ATOM 636 C C . SER A 1 83 ? -2.932 7.931 -18.006 1.00 69.06 83 SER A C 1
ATOM 638 O O . SER A 1 83 ? -4.056 7.426 -17.983 1.00 69.06 83 SER A O 1
ATOM 640 N N . GLY A 1 84 ? -2.688 9.158 -17.532 1.00 76.12 84 GLY A N 1
ATOM 641 C CA . GLY A 1 84 ? -3.687 10.031 -16.922 1.00 76.12 84 GLY A CA 1
ATOM 642 C C . GLY A 1 84 ? -4.042 9.650 -15.482 1.00 76.12 84 GLY A C 1
ATOM 643 O O . GLY A 1 84 ? -4.055 8.488 -15.086 1.00 76.12 84 GLY A O 1
ATOM 644 N N . TRP A 1 85 ? -4.349 10.653 -14.658 1.00 84.44 85 TRP A N 1
ATOM 645 C CA . TRP A 1 85 ? -4.745 10.443 -13.270 1.00 84.44 85 TRP A CA 1
ATOM 646 C C . TRP A 1 85 ? -6.127 9.789 -13.180 1.00 84.44 85 TRP A C 1
ATOM 648 O O . TRP A 1 85 ? -7.127 10.341 -13.647 1.00 84.44 85 TRP A O 1
ATOM 658 N N . ASN A 1 86 ? -6.196 8.636 -12.511 1.00 86.44 86 ASN A N 1
ATOM 659 C CA . ASN A 1 86 ? -7.454 7.971 -12.201 1.00 86.44 86 ASN A CA 1
ATOM 660 C C . ASN A 1 86 ? -7.468 7.474 -10.744 1.00 86.44 86 ASN A C 1
ATOM 662 O O . ASN A 1 86 ? -6.835 6.461 -10.425 1.00 86.44 86 ASN A O 1
ATOM 666 N N . PRO A 1 87 ? -8.235 8.120 -9.845 1.00 87.19 87 PRO A N 1
ATOM 667 C CA . PRO A 1 87 ? -8.281 7.709 -8.449 1.00 87.19 87 PRO A CA 1
ATOM 668 C C . PRO A 1 87 ? -8.841 6.291 -8.277 1.00 87.19 87 PRO A C 1
ATOM 670 O O . PRO A 1 87 ? -8.447 5.602 -7.344 1.00 87.19 87 PRO A O 1
ATOM 673 N N . ILE A 1 88 ? -9.707 5.805 -9.173 1.00 88.50 88 ILE A N 1
ATOM 674 C CA . ILE A 1 88 ? -10.252 4.441 -9.093 1.00 88.50 88 ILE A CA 1
ATOM 675 C C . ILE A 1 88 ? -9.150 3.407 -9.353 1.00 88.50 88 ILE A C 1
ATOM 677 O O . ILE A 1 88 ? -9.087 2.402 -8.644 1.00 88.50 88 ILE A O 1
ATOM 681 N N . THR A 1 89 ? -8.256 3.661 -10.312 1.00 86.75 89 THR A N 1
ATOM 682 C CA . THR A 1 89 ? -7.099 2.789 -10.575 1.00 86.75 89 THR A CA 1
ATOM 683 C C . THR A 1 89 ? -6.156 2.760 -9.375 1.00 86.75 89 THR A C 1
ATOM 685 O O . THR A 1 89 ? -5.765 1.677 -8.940 1.00 86.75 89 THR A O 1
ATOM 688 N N . ASN A 1 90 ? -5.902 3.913 -8.744 1.00 88.12 90 ASN A N 1
ATOM 689 C CA . ASN A 1 90 ? -5.106 3.996 -7.513 1.00 88.12 90 ASN A CA 1
ATOM 690 C C . ASN A 1 90 ? -5.724 3.176 -6.373 1.00 88.12 90 ASN A C 1
ATOM 692 O O . ASN A 1 90 ? -5.030 2.421 -5.694 1.00 88.12 90 ASN A O 1
ATOM 696 N N . LEU A 1 91 ? -7.044 3.270 -6.182 1.00 89.88 91 LEU A N 1
ATOM 697 C CA . LEU A 1 91 ? -7.754 2.481 -5.174 1.00 89.88 91 LEU A CA 1
ATOM 698 C C . LEU A 1 91 ? -7.719 0.985 -5.489 1.00 89.88 91 LEU A C 1
ATOM 700 O O . LEU A 1 91 ? -7.507 0.175 -4.588 1.00 89.88 91 LEU A O 1
ATOM 704 N N . ARG A 1 92 ? -7.885 0.600 -6.759 1.00 91.06 92 ARG A N 1
ATOM 705 C CA . ARG A 1 92 ? -7.732 -0.797 -7.185 1.00 91.06 92 ARG A CA 1
ATOM 706 C C . ARG A 1 92 ? -6.321 -1.300 -6.887 1.00 91.06 92 ARG A C 1
ATOM 708 O O . ARG A 1 92 ? -6.184 -2.390 -6.337 1.00 91.06 92 ARG A O 1
ATOM 715 N N . SER A 1 93 ? -5.298 -0.502 -7.188 1.00 89.50 93 SER A N 1
ATOM 716 C CA . SER A 1 93 ? -3.902 -0.833 -6.888 1.00 89.50 93 SER A CA 1
ATOM 717 C C . SER A 1 93 ? -3.701 -1.061 -5.383 1.00 89.50 93 SER A C 1
ATOM 719 O O . SER A 1 93 ? -3.173 -2.094 -4.963 1.00 89.50 93 SER A O 1
ATOM 721 N N . LEU A 1 94 ? -4.230 -0.148 -4.561 1.00 90.62 94 LEU A N 1
ATOM 722 C CA . LEU A 1 94 ? -4.121 -0.169 -3.102 1.00 90.62 94 LEU A CA 1
ATOM 723 C C . LEU A 1 94 ? -4.814 -1.382 -2.464 1.00 90.62 94 LEU A C 1
ATOM 725 O O . LEU A 1 94 ? -4.245 -2.048 -1.601 1.00 90.62 94 LEU A O 1
ATOM 729 N N . TYR A 1 95 ? -6.053 -1.661 -2.871 1.00 93.19 95 TYR A N 1
ATOM 730 C CA . TYR A 1 95 ? -6.910 -2.641 -2.202 1.00 93.19 95 TYR A CA 1
ATOM 731 C C . TYR A 1 95 ? -6.921 -4.021 -2.850 1.00 93.19 95 TYR A C 1
ATOM 733 O O . TYR A 1 95 ? -7.294 -4.979 -2.179 1.00 93.19 95 TYR A O 1
ATOM 741 N N . VAL A 1 96 ? -6.560 -4.141 -4.129 1.00 93.25 96 VAL A N 1
ATOM 742 C CA . VAL A 1 96 ? -6.651 -5.398 -4.884 1.00 93.25 96 VAL A CA 1
ATOM 743 C C . VAL A 1 96 ? -5.284 -5.820 -5.400 1.00 93.25 96 VAL A C 1
ATOM 745 O O . VAL A 1 96 ? -4.797 -6.860 -4.967 1.00 93.25 96 VAL A O 1
ATOM 748 N N . THR A 1 97 ? -4.644 -5.021 -6.258 1.00 91.88 97 THR A N 1
ATOM 749 C CA . THR A 1 97 ? -3.377 -5.401 -6.918 1.00 91.88 97 THR A CA 1
ATOM 750 C C . THR A 1 97 ? -2.249 -5.660 -5.916 1.00 91.88 97 THR A C 1
ATOM 752 O O . THR A 1 97 ? -1.434 -6.556 -6.114 1.00 91.88 97 THR A O 1
ATOM 755 N N . THR A 1 98 ? -2.225 -4.924 -4.798 1.00 90.62 98 THR A N 1
ATOM 756 C CA . THR A 1 98 ? -1.242 -5.135 -3.718 1.00 90.62 98 THR A CA 1
ATOM 757 C C . THR A 1 98 ? -1.375 -6.518 -3.063 1.00 90.62 98 THR A C 1
ATOM 759 O O . THR A 1 98 ? -0.401 -7.056 -2.540 1.00 90.62 98 THR A O 1
ATOM 762 N N . VAL A 1 99 ? -2.576 -7.105 -3.071 1.00 93.94 99 VAL A N 1
ATOM 763 C CA . VAL A 1 99 ? -2.868 -8.394 -2.421 1.00 93.94 99 VAL A CA 1
ATOM 764 C C . VAL A 1 99 ? -2.854 -9.544 -3.429 1.00 93.94 99 VAL A C 1
ATOM 766 O O . VAL A 1 99 ? -2.339 -10.621 -3.133 1.00 93.94 99 VAL A O 1
ATOM 769 N N . ILE A 1 100 ? -3.397 -9.314 -4.623 1.00 95.25 100 ILE A N 1
ATOM 770 C CA . ILE A 1 100 ? -3.448 -10.258 -5.737 1.00 95.25 100 ILE A CA 1
ATOM 771 C C . ILE A 1 100 ? -2.707 -9.619 -6.910 1.00 95.25 100 ILE A C 1
ATOM 773 O O . ILE A 1 100 ? -3.209 -8.679 -7.521 1.00 95.25 100 ILE A O 1
ATOM 777 N N . GLY A 1 101 ? -1.523 -10.142 -7.220 1.00 93.00 101 GLY A N 1
ATOM 778 C CA . GLY A 1 101 ? -0.680 -9.657 -8.303 1.00 93.00 101 GLY A CA 1
ATOM 779 C C . GLY A 1 101 ? -1.385 -9.764 -9.652 1.00 93.00 101 GLY A C 1
ATOM 780 O O . GLY A 1 101 ? -1.916 -10.818 -10.007 1.00 93.00 101 GLY A O 1
ATOM 781 N N . MET A 1 102 ? -1.375 -8.671 -10.403 1.00 92.81 102 MET A N 1
ATOM 782 C CA . MET A 1 102 ? -1.859 -8.626 -11.782 1.00 92.81 102 MET A CA 1
ATOM 783 C C . MET A 1 102 ? -0.690 -8.865 -12.753 1.00 92.81 102 MET A C 1
ATOM 785 O O . MET A 1 102 ? 0.465 -8.798 -12.317 1.00 92.81 102 MET A O 1
ATOM 789 N N . PRO A 1 103 ? -0.955 -9.185 -14.035 1.00 91.75 103 PRO A N 1
ATOM 790 C CA . PRO A 1 103 ? 0.086 -9.290 -15.057 1.00 91.75 103 PRO A CA 1
ATOM 791 C C . PRO A 1 103 ? 0.965 -8.038 -15.091 1.00 91.75 103 PRO A C 1
ATOM 793 O O . PRO A 1 103 ? 0.462 -6.933 -14.893 1.00 91.75 103 PRO A O 1
ATOM 796 N N . ASP A 1 104 ? 2.265 -8.197 -15.309 1.00 90.19 104 ASP A N 1
ATOM 797 C CA . ASP A 1 104 ? 3.131 -7.061 -15.588 1.00 90.19 104 ASP A CA 1
ATOM 798 C C . ASP A 1 104 ? 2.883 -6.516 -16.999 1.00 90.19 104 ASP A C 1
ATOM 800 O O . ASP A 1 104 ? 2.512 -7.235 -17.920 1.00 90.19 104 ASP A O 1
ATOM 804 N N . GLU A 1 105 ? 3.073 -5.214 -17.133 1.00 88.00 105 GLU A N 1
ATOM 805 C CA . GLU A 1 105 ? 3.100 -4.446 -18.364 1.00 88.00 105 GLU A CA 1
ATOM 806 C C . GLU A 1 105 ? 4.437 -3.706 -18.394 1.00 88.00 105 GLU A C 1
ATOM 808 O O . GLU A 1 105 ? 4.887 -3.154 -17.383 1.00 88.00 105 GLU A O 1
ATOM 813 N N . VAL A 1 106 ? 5.077 -3.680 -19.560 1.00 86.00 106 VAL A N 1
ATOM 814 C CA . VAL A 1 106 ? 6.255 -2.841 -19.781 1.00 86.00 106 VAL A CA 1
ATOM 815 C C . VAL A 1 106 ? 5.761 -1.483 -20.245 1.00 86.00 106 VAL A C 1
ATOM 817 O O . VAL A 1 106 ? 5.191 -1.357 -21.327 1.00 86.00 106 VAL A O 1
ATOM 820 N N . GLN A 1 107 ? 5.963 -0.470 -19.413 1.00 79.69 107 GLN A N 1
ATOM 821 C CA . GLN A 1 107 ? 5.636 0.907 -19.740 1.00 79.69 107 GLN A CA 1
ATOM 822 C C . GLN A 1 107 ? 6.908 1.696 -19.990 1.00 79.69 107 GLN A C 1
ATOM 824 O O . GLN A 1 107 ? 7.904 1.581 -19.274 1.00 79.69 107 GLN A O 1
ATOM 829 N N . GLN A 1 108 ? 6.848 2.520 -21.025 1.00 75.06 108 GLN A N 1
ATOM 830 C CA . GLN A 1 108 ? 7.868 3.501 -21.313 1.00 75.06 108 GLN A CA 1
ATOM 831 C C . GLN A 1 108 ? 7.498 4.787 -20.566 1.00 75.06 108 GLN A C 1
ATOM 833 O O . GLN A 1 108 ? 6.541 5.460 -20.931 1.00 75.06 108 GLN A O 1
ATOM 838 N N . GLN A 1 109 ? 8.213 5.096 -19.481 1.00 68.81 109 GLN A N 1
ATOM 839 C CA . GLN A 1 109 ? 7.913 6.260 -18.638 1.00 68.81 109 GLN A CA 1
ATOM 840 C C . GLN A 1 109 ? 8.407 7.566 -19.276 1.00 68.81 109 GLN A C 1
ATOM 842 O O . GLN A 1 109 ? 7.798 8.612 -19.093 1.00 68.81 109 GLN A O 1
ATOM 847 N N . ASN A 1 110 ? 9.501 7.488 -20.037 1.00 67.50 110 ASN A N 1
ATOM 848 C CA . ASN A 1 110 ? 10.105 8.567 -20.819 1.00 67.50 110 ASN A CA 1
ATOM 849 C C . ASN A 1 110 ? 10.745 7.963 -22.084 1.00 67.50 110 ASN A C 1
ATOM 851 O O . ASN A 1 110 ? 10.825 6.746 -22.215 1.00 67.50 110 ASN A O 1
ATOM 855 N N . THR A 1 111 ? 11.305 8.771 -22.990 1.00 65.88 111 THR A N 1
ATOM 856 C CA . THR A 1 111 ? 11.911 8.299 -24.261 1.00 65.88 111 THR A CA 1
ATOM 857 C C . THR A 1 111 ? 12.935 7.163 -24.114 1.00 65.88 111 THR A C 1
ATOM 859 O O . THR A 1 111 ? 13.106 6.375 -25.039 1.00 65.88 111 THR A O 1
ATOM 862 N N . ILE A 1 112 ? 13.568 7.035 -22.950 1.00 67.06 112 ILE A N 1
ATOM 863 C CA . ILE A 1 112 ? 14.640 6.068 -22.683 1.00 67.06 112 ILE A CA 1
ATOM 864 C C . ILE A 1 112 ? 14.385 5.151 -21.479 1.00 67.06 112 ILE A C 1
ATOM 866 O O . ILE A 1 112 ? 15.188 4.260 -21.217 1.00 67.06 112 ILE A O 1
ATOM 870 N N . GLU A 1 113 ? 13.310 5.379 -20.719 1.00 74.75 113 GLU A N 1
ATOM 871 C CA . GLU A 1 113 ? 13.089 4.697 -19.443 1.00 74.75 113 GLU A CA 1
ATOM 872 C C . GLU A 1 113 ? 12.002 3.633 -19.581 1.00 74.75 113 GLU A C 1
ATOM 874 O O . GLU A 1 113 ? 10.834 3.961 -19.792 1.00 74.75 113 GLU A O 1
ATOM 879 N N . LEU A 1 114 ? 12.395 2.365 -19.453 1.00 79.62 114 LEU A N 1
ATOM 880 C CA . LEU A 1 114 ? 11.480 1.233 -19.350 1.00 79.62 114 LEU A CA 1
ATOM 881 C C . LEU A 1 114 ? 11.276 0.858 -17.891 1.00 79.62 114 LEU A C 1
ATOM 883 O O . LEU A 1 114 ? 12.240 0.685 -17.142 1.00 79.62 114 LEU A O 1
ATOM 887 N N . VAL A 1 115 ? 10.012 0.687 -17.520 1.00 80.25 115 VAL A N 1
ATOM 888 C CA . VAL A 1 115 ? 9.594 0.249 -16.194 1.00 80.25 115 VAL A CA 1
ATOM 889 C C . VAL A 1 115 ? 8.567 -0.864 -16.347 1.00 80.25 115 VAL A C 1
ATOM 891 O O . VAL A 1 115 ? 7.620 -0.763 -17.123 1.00 80.25 115 VAL A O 1
ATOM 894 N N . THR A 1 116 ? 8.736 -1.936 -15.582 1.00 84.62 116 THR A N 1
ATOM 895 C CA . THR A 1 116 ? 7.717 -2.978 -15.432 1.00 84.62 116 THR A CA 1
ATOM 896 C C . THR A 1 116 ? 6.737 -2.575 -14.334 1.00 84.62 116 THR A C 1
ATOM 898 O O . THR A 1 116 ? 7.152 -2.326 -13.199 1.00 84.62 116 THR A O 1
ATOM 901 N N . THR A 1 117 ? 5.441 -2.545 -14.634 1.00 85.88 117 THR A N 1
ATOM 902 C CA . THR A 1 117 ? 4.377 -2.234 -13.668 1.00 85.88 117 THR A CA 1
ATOM 903 C C . THR A 1 117 ? 3.217 -3.209 -13.801 1.00 85.88 117 THR A C 1
ATOM 905 O O . THR A 1 117 ? 2.934 -3.699 -14.879 1.00 85.88 117 THR A 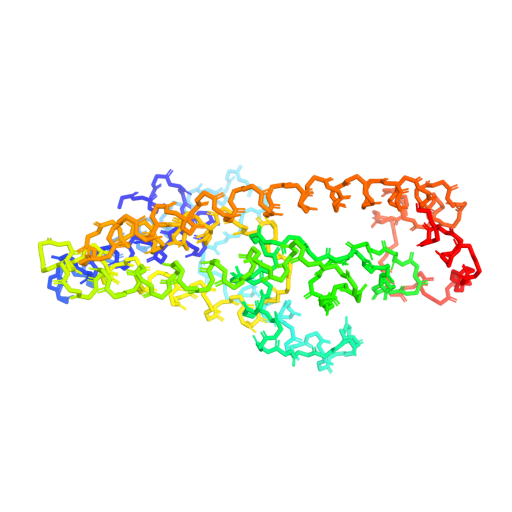O 1
ATOM 908 N N . ASN A 1 118 ? 2.514 -3.492 -12.711 1.00 87.88 118 ASN A N 1
ATOM 909 C CA . ASN A 1 118 ? 1.294 -4.306 -12.712 1.00 87.88 118 ASN A CA 1
ATOM 910 C C . ASN A 1 118 ? 0.066 -3.518 -12.224 1.00 87.88 118 ASN A C 1
ATOM 912 O O . ASN A 1 118 ? -0.953 -4.092 -11.845 1.00 87.88 118 ASN A O 1
ATOM 916 N N . GLN A 1 119 ? 0.179 -2.192 -12.141 1.00 81.25 119 GLN A N 1
ATOM 917 C CA . GLN A 1 119 ? -0.791 -1.353 -11.432 1.00 81.25 119 GLN A CA 1
ATOM 918 C C . GLN A 1 119 ? -2.005 -1.020 -12.303 1.00 81.25 119 GLN A C 1
ATOM 920 O O . GLN A 1 119 ? -3.139 -0.993 -11.812 1.00 81.25 119 GLN A O 1
ATOM 925 N N . THR A 1 120 ? -1.779 -0.851 -13.604 1.00 80.06 120 THR A N 1
ATOM 926 C CA . THR A 1 120 ? -2.782 -0.550 -14.634 1.00 80.06 120 THR A CA 1
ATOM 927 C C . THR A 1 120 ? -3.391 -1.795 -15.262 1.00 80.06 120 THR A C 1
ATOM 929 O O . THR A 1 120 ? -4.542 -1.743 -15.710 1.00 80.06 120 THR A O 1
ATOM 932 N N . SER A 1 121 ? -2.707 -2.934 -15.179 1.00 86.25 121 SER A N 1
ATOM 933 C CA . SER A 1 121 ? -3.138 -4.166 -15.825 1.00 86.25 121 SER A CA 1
ATOM 934 C C . SER A 1 121 ? -4.449 -4.720 -15.268 1.00 86.25 121 SER A C 1
ATOM 936 O O . SER A 1 121 ? -4.821 -4.557 -14.099 1.00 86.25 121 SER A O 1
ATOM 938 N N . GLY A 1 122 ? -5.220 -5.319 -16.173 1.00 86.44 122 GLY A N 1
ATOM 939 C CA . GLY A 1 122 ? -6.499 -5.945 -15.866 1.00 86.44 122 GLY A CA 1
ATOM 940 C C . GLY A 1 122 ? -6.356 -7.400 -15.429 1.00 86.44 122 GLY A C 1
ATOM 941 O O . GLY A 1 122 ? -5.266 -7.967 -15.385 1.00 86.44 122 GLY A O 1
ATOM 942 N N . PHE A 1 123 ? -7.499 -8.036 -15.163 1.00 87.94 123 PHE A N 1
ATOM 943 C CA . PHE A 1 123 ? -7.518 -9.478 -14.954 1.00 87.94 123 PHE A CA 1
ATOM 944 C C . PHE A 1 123 ? -7.038 -10.209 -16.216 1.00 87.94 123 PHE A C 1
ATOM 946 O O . PHE A 1 123 ? -7.528 -9.912 -17.313 1.00 87.94 123 PHE A O 1
ATOM 953 N N . PRO A 1 124 ? -6.134 -11.188 -16.071 1.00 85.19 124 PRO A N 1
ATOM 954 C CA . PRO A 1 124 ? -5.684 -11.986 -17.194 1.00 85.19 124 PRO A CA 1
ATOM 955 C C . PRO A 1 124 ? -6.846 -12.803 -17.765 1.00 85.19 124 PRO A C 1
ATOM 957 O O . PRO A 1 124 ? -7.638 -13.409 -17.037 1.00 85.19 124 PRO A O 1
ATOM 960 N N . LYS A 1 125 ? -6.968 -12.811 -19.096 1.00 87.38 125 LYS A N 1
ATOM 961 C CA . LYS A 1 125 ? -8.022 -13.566 -19.782 1.00 87.38 125 LYS A CA 1
ATOM 962 C C . LYS A 1 125 ? -7.787 -15.065 -19.592 1.00 87.38 125 LYS A C 1
ATOM 964 O O . LYS A 1 125 ? -6.701 -15.559 -19.863 1.00 87.38 125 LYS A O 1
ATOM 969 N N . GLY A 1 126 ? -8.826 -15.787 -19.176 1.00 89.00 126 GLY A N 1
ATOM 970 C CA . GLY A 1 126 ? -8.788 -17.247 -19.022 1.00 89.00 126 GLY A CA 1
ATOM 971 C C . GLY A 1 126 ? -8.230 -17.748 -17.687 1.00 89.00 126 GLY A C 1
ATOM 972 O O . GLY A 1 126 ? -8.311 -18.943 -17.415 1.00 89.00 126 GLY A O 1
ATOM 973 N N . GLU A 1 127 ? -7.730 -16.868 -16.819 1.00 92.75 127 GLU A N 1
ATOM 974 C CA . GLU A 1 127 ? -7.201 -17.261 -15.514 1.00 92.75 127 GLU A CA 1
ATOM 975 C C . GLU A 1 127 ? -8.245 -17.130 -14.404 1.00 92.75 127 GLU A C 1
ATOM 977 O O . GLU A 1 127 ? -8.745 -16.050 -14.094 1.00 92.75 127 GLU A O 1
ATOM 982 N N . VAL A 1 128 ? -8.545 -18.252 -13.752 1.00 94.62 128 VAL A N 1
ATOM 983 C CA . VAL A 1 128 ? -9.547 -18.310 -12.677 1.00 94.62 128 VAL A CA 1
ATOM 984 C C . VAL A 1 128 ? -8.972 -17.994 -11.296 1.00 94.62 128 VAL A C 1
ATOM 986 O O . VAL A 1 128 ? -9.690 -17.484 -10.438 1.00 94.62 128 VAL A O 1
ATOM 989 N N . SER A 1 129 ? -7.680 -18.258 -11.071 1.00 95.62 129 SER A N 1
ATOM 990 C CA . SER A 1 129 ? -7.032 -18.080 -9.763 1.00 95.62 129 SER A CA 1
ATOM 991 C C . SER A 1 129 ? -7.102 -16.643 -9.229 1.00 95.62 129 SER A C 1
ATOM 993 O O . SER A 1 129 ? -7.613 -16.461 -8.119 1.00 95.62 129 SER A O 1
ATOM 995 N N . PRO A 1 130 ? -6.670 -15.605 -9.980 1.00 95.56 130 PRO A N 1
ATOM 996 C CA . PRO A 1 130 ? -6.755 -14.228 -9.497 1.00 95.56 130 PRO A CA 1
ATOM 997 C C . PRO A 1 130 ? -8.205 -13.781 -9.284 1.00 95.56 130 PRO A C 1
ATOM 999 O O . PRO A 1 130 ? -8.484 -13.075 -8.321 1.00 95.56 130 PRO A O 1
ATOM 1002 N N . VAL A 1 131 ? -9.150 -14.245 -10.110 1.00 95.75 131 VAL A N 1
ATOM 1003 C CA . VAL A 1 131 ? -10.578 -13.911 -9.967 1.00 95.75 131 VAL A CA 1
ATOM 1004 C C . VAL A 1 131 ? -11.149 -14.469 -8.661 1.00 95.75 131 VAL A C 1
ATOM 1006 O O . VAL A 1 131 ? -11.780 -13.732 -7.902 1.00 95.75 131 VAL A O 1
ATOM 1009 N N . ILE A 1 132 ? -10.895 -15.748 -8.364 1.00 97.38 132 ILE A N 1
ATOM 1010 C CA . ILE A 1 132 ? -11.329 -16.393 -7.115 1.00 97.38 132 ILE A CA 1
ATOM 1011 C C . ILE A 1 132 ? -10.693 -15.695 -5.909 1.00 97.38 132 ILE A C 1
ATOM 1013 O O . ILE A 1 132 ? -11.394 -15.359 -4.953 1.00 97.38 132 ILE A O 1
ATOM 1017 N N . ALA A 1 133 ? -9.382 -15.438 -5.963 1.00 97.81 133 ALA A N 1
ATOM 1018 C CA . ALA A 1 133 ? -8.660 -14.772 -4.887 1.00 97.81 133 ALA A CA 1
ATOM 1019 C C . ALA A 1 133 ? -9.187 -13.350 -4.641 1.00 97.81 133 ALA A C 1
ATOM 1021 O O . ALA A 1 133 ? -9.444 -12.988 -3.494 1.00 97.81 133 ALA A O 1
ATOM 1022 N N . THR A 1 134 ? -9.420 -12.557 -5.692 1.00 97.31 134 THR A N 1
ATOM 1023 C CA . THR A 1 134 ? -9.988 -11.212 -5.550 1.00 97.31 134 THR A CA 1
ATOM 1024 C C . THR A 1 134 ? -11.409 -11.246 -5.002 1.00 97.31 134 THR A C 1
ATOM 1026 O O . THR A 1 134 ? -11.712 -10.489 -4.082 1.00 97.31 134 THR A O 1
ATOM 1029 N N . ALA A 1 135 ? -12.278 -12.126 -5.506 1.00 97.81 135 ALA A N 1
ATOM 1030 C CA . ALA A 1 135 ? -13.638 -12.245 -4.989 1.00 97.81 135 ALA A CA 1
ATOM 1031 C C . ALA A 1 135 ? -13.633 -12.618 -3.497 1.00 97.81 135 ALA A C 1
ATOM 1033 O O . ALA A 1 135 ? -14.301 -11.968 -2.690 1.00 97.81 135 ALA A O 1
ATOM 1034 N N . ALA A 1 136 ? -12.822 -13.610 -3.113 1.00 98.56 136 ALA A N 1
ATOM 1035 C CA . ALA A 1 136 ? -12.682 -14.023 -1.722 1.00 98.56 136 ALA A CA 1
ATOM 1036 C C . ALA A 1 136 ? -12.145 -12.889 -0.836 1.00 98.56 136 ALA A C 1
ATOM 1038 O O . ALA A 1 136 ? -12.656 -12.666 0.263 1.00 98.56 136 ALA A O 1
ATOM 1039 N N . TRP A 1 137 ? -11.165 -12.136 -1.334 1.00 98.50 137 TRP A N 1
ATOM 1040 C CA . TRP A 1 137 ? -10.572 -10.998 -0.644 1.00 98.50 137 TRP A CA 1
ATOM 1041 C C . TRP A 1 137 ? -11.562 -9.853 -0.423 1.00 98.50 137 TRP A C 1
ATOM 1043 O O . TRP A 1 137 ? -11.686 -9.362 0.696 1.00 98.50 137 TRP A O 1
ATOM 1053 N N . VAL A 1 138 ? -12.320 -9.462 -1.451 1.00 98.06 138 VAL A N 1
ATOM 1054 C CA . VAL A 1 138 ? -13.325 -8.392 -1.348 1.00 98.06 138 VAL A CA 1
ATOM 1055 C C . VAL A 1 138 ? -14.407 -8.760 -0.333 1.00 98.06 138 VAL A C 1
ATOM 1057 O O . VAL A 1 138 ? -14.763 -7.941 0.518 1.00 98.06 138 VAL A O 1
ATOM 1060 N N . VAL A 1 139 ? -14.897 -10.004 -0.365 1.00 98.38 139 VAL A N 1
ATOM 1061 C CA . VAL A 1 139 ? -15.892 -10.480 0.606 1.00 98.38 139 VAL A CA 1
ATOM 1062 C C . VAL A 1 139 ? -15.298 -10.526 2.017 1.00 98.38 139 VAL A C 1
ATOM 1064 O O . VAL A 1 139 ? -15.940 -10.064 2.961 1.00 98.38 139 VAL A O 1
ATOM 1067 N N . LEU A 1 140 ? -14.068 -11.024 2.178 1.00 98.62 140 LEU A N 1
ATOM 1068 C CA . LEU A 1 140 ? -13.370 -11.059 3.467 1.00 98.62 140 LEU A CA 1
ATOM 1069 C C . LEU A 1 140 ? -13.182 -9.653 4.048 1.00 98.62 140 LEU A C 1
ATOM 1071 O O . LEU A 1 140 ? -13.458 -9.429 5.226 1.00 98.62 140 LEU A O 1
ATOM 1075 N N . PHE A 1 141 ? -12.755 -8.701 3.222 1.00 98.19 141 PHE A N 1
ATOM 1076 C CA . PHE A 1 141 ? -12.571 -7.311 3.617 1.00 98.19 141 PHE A CA 1
ATOM 1077 C C . PHE A 1 141 ? -13.902 -6.663 4.026 1.00 98.19 141 PHE A C 1
ATOM 1079 O O . PHE A 1 141 ? -13.980 -6.008 5.066 1.00 98.19 141 PHE A O 1
ATOM 1086 N N . GLY A 1 142 ? -14.980 -6.926 3.278 1.00 98.06 142 GLY A N 1
ATOM 1087 C CA . GLY A 1 142 ? -16.337 -6.502 3.631 1.00 98.06 142 GLY A CA 1
ATOM 1088 C C . GLY A 1 142 ? -16.822 -7.084 4.965 1.00 98.06 142 GLY A C 1
ATOM 1089 O O . GLY A 1 142 ? -17.354 -6.354 5.805 1.00 98.06 142 GLY A O 1
ATOM 1090 N N . LEU A 1 143 ? -16.576 -8.377 5.217 1.00 98.44 143 LEU A N 1
ATOM 1091 C CA . LEU A 1 143 ? -16.826 -9.002 6.524 1.00 98.44 143 LEU A CA 1
ATOM 1092 C C . LEU A 1 143 ? -15.966 -8.379 7.631 1.00 98.44 143 LEU A C 1
ATOM 1094 O O . LEU A 1 143 ? -16.419 -8.277 8.770 1.00 98.44 143 LEU A O 1
ATOM 1098 N N . GLY A 1 144 ? -14.754 -7.945 7.289 1.00 98.19 144 GLY A N 1
ATOM 1099 C CA . GLY A 1 144 ? -13.853 -7.169 8.129 1.00 98.19 144 GLY A CA 1
ATOM 1100 C C . GLY A 1 144 ? -14.480 -5.875 8.628 1.00 98.19 144 GLY A C 1
ATOM 1101 O O . GLY A 1 144 ? -14.646 -5.678 9.834 1.00 98.19 144 GLY A O 1
ATOM 1102 N N . ILE A 1 145 ? -14.930 -5.037 7.693 1.00 97.75 145 ILE A N 1
ATOM 1103 C CA . ILE A 1 145 ? -15.654 -3.792 7.984 1.00 97.75 145 ILE A CA 1
ATOM 1104 C C . ILE A 1 145 ? -16.898 -4.080 8.833 1.00 97.75 145 ILE A C 1
ATOM 1106 O O . ILE A 1 145 ? -17.128 -3.423 9.850 1.00 97.75 145 ILE A O 1
ATOM 1110 N N . TRP A 1 146 ? -17.684 -5.092 8.459 1.00 98.00 146 TRP A N 1
ATOM 1111 C CA . TRP A 1 146 ? -18.874 -5.479 9.214 1.00 98.00 146 TRP A CA 1
ATOM 1112 C C . TRP A 1 146 ? -18.545 -5.886 10.657 1.00 98.00 146 TRP A C 1
ATOM 1114 O O . TRP A 1 146 ? -19.219 -5.448 11.593 1.00 98.00 146 TRP A O 1
ATOM 1124 N N . GLY A 1 147 ? -17.503 -6.696 10.856 1.00 97.56 147 GLY A N 1
ATOM 1125 C CA . GLY A 1 147 ? -17.025 -7.102 12.177 1.00 97.56 147 GLY A CA 1
ATOM 1126 C C . GLY A 1 147 ? -16.544 -5.915 13.013 1.00 97.56 147 GLY A C 1
ATOM 1127 O O . GLY A 1 147 ? -16.895 -5.812 14.189 1.00 97.56 147 GLY A O 1
ATOM 1128 N N . ALA A 1 148 ? -15.839 -4.969 12.389 1.00 97.00 148 ALA A N 1
ATOM 1129 C CA . ALA A 1 148 ? -15.355 -3.748 13.028 1.00 97.00 148 ALA A CA 1
ATOM 1130 C C . ALA A 1 148 ? -16.504 -2.852 13.532 1.00 97.00 148 ALA A C 1
ATOM 1132 O O . ALA A 1 148 ? -16.427 -2.294 14.627 1.00 97.00 148 ALA A O 1
ATOM 1133 N N . ILE A 1 149 ? -17.591 -2.744 12.760 1.00 96.38 149 ILE A N 1
ATOM 1134 C CA . ILE A 1 149 ? -18.789 -1.968 13.128 1.00 96.38 149 ILE A CA 1
ATOM 1135 C C . ILE A 1 149 ? -19.619 -2.699 14.192 1.00 96.38 149 ILE A C 1
ATOM 1137 O O . ILE A 1 149 ? -20.134 -2.079 15.125 1.00 96.38 149 ILE A O 1
ATOM 1141 N N . SER A 1 150 ? -19.749 -4.021 14.064 1.00 95.50 150 SER A N 1
ATOM 1142 C CA . SER A 1 150 ? -20.623 -4.832 14.918 1.00 95.50 150 SER A CA 1
ATOM 1143 C C . SER A 1 150 ? -20.052 -5.050 16.324 1.00 95.50 150 SER A C 1
ATOM 1145 O O . SER A 1 150 ? -20.809 -5.176 17.290 1.00 95.50 150 SER A O 1
ATOM 1147 N N . HIS A 1 151 ? -18.725 -5.092 16.474 1.00 95.44 151 HIS A N 1
ATOM 1148 C CA . HIS A 1 151 ? -18.075 -5.452 17.731 1.00 95.44 151 HIS A CA 1
ATOM 1149 C C . HIS A 1 151 ? -17.743 -4.229 18.606 1.00 95.44 151 HIS A C 1
ATOM 1151 O O . HIS A 1 151 ? -16.643 -3.674 18.573 1.00 95.44 151 HIS A O 1
ATOM 1157 N N . ARG A 1 152 ? -18.705 -3.827 19.451 1.00 93.44 152 ARG A N 1
ATOM 1158 C CA . ARG A 1 152 ? -18.616 -2.629 20.315 1.00 93.44 152 ARG A CA 1
ATOM 1159 C C . ARG A 1 152 ? -17.336 -2.507 21.162 1.00 93.44 152 ARG A C 1
ATOM 1161 O O . ARG A 1 152 ? -16.828 -1.387 21.229 1.00 93.44 152 ARG A O 1
ATOM 1168 N N . PRO A 1 153 ? -16.794 -3.574 21.786 1.00 96.12 153 PRO A N 1
ATOM 1169 C CA . PRO A 1 153 ? -15.588 -3.460 22.613 1.00 96.12 153 PRO A CA 1
ATOM 1170 C C . PRO A 1 153 ? -14.361 -2.920 21.868 1.00 96.12 153 PRO A C 1
ATOM 1172 O O . PRO A 1 153 ? -13.527 -2.250 22.469 1.00 96.12 153 PRO A O 1
ATOM 1175 N N . LEU A 1 154 ? -14.264 -3.161 20.557 1.00 94.75 154 LEU A N 1
ATOM 1176 C CA . LEU A 1 154 ? -13.129 -2.729 19.734 1.00 94.75 154 LEU A CA 1
ATOM 1177 C C . LEU A 1 154 ? -13.425 -1.464 18.921 1.00 94.75 154 LEU A C 1
ATOM 1179 O O . LEU A 1 154 ? -12.595 -1.055 18.112 1.00 94.75 154 LEU A O 1
ATOM 1183 N N . ARG A 1 155 ? -14.568 -0.800 19.150 1.00 92.50 155 ARG A N 1
ATOM 1184 C CA . ARG A 1 155 ? -15.016 0.345 18.344 1.00 92.50 155 ARG A CA 1
ATOM 1185 C C . ARG A 1 155 ? -13.983 1.471 18.279 1.00 92.50 155 ARG A C 1
ATOM 1187 O O . ARG A 1 155 ? -13.767 2.028 17.210 1.00 92.50 155 ARG A O 1
ATOM 1194 N N . THR A 1 156 ? -13.321 1.795 19.389 1.00 92.06 156 THR A N 1
ATOM 1195 C CA . THR A 1 156 ? -12.289 2.847 19.414 1.00 92.06 156 THR A CA 1
ATOM 1196 C C . THR A 1 156 ? -11.095 2.493 18.528 1.00 92.06 156 THR A C 1
ATOM 1198 O O . THR A 1 156 ? -10.603 3.342 17.788 1.00 92.06 156 THR A O 1
ATOM 1201 N N . VAL A 1 157 ? -10.657 1.230 18.561 1.00 92.94 157 VAL A N 1
ATOM 1202 C CA . VAL A 1 157 ? -9.567 0.735 17.708 1.00 92.94 157 VAL A CA 1
ATOM 1203 C C . VAL A 1 157 ? -10.009 0.740 16.247 1.00 92.94 157 VAL A C 1
ATOM 1205 O O . VAL A 1 157 ? -9.300 1.276 15.405 1.00 92.94 157 VAL A O 1
ATOM 1208 N N . ALA A 1 158 ? -11.206 0.224 15.957 1.00 94.94 158 ALA A N 1
ATOM 1209 C CA . ALA A 1 158 ? -11.784 0.211 14.618 1.00 94.94 158 ALA A CA 1
ATOM 1210 C C . ALA A 1 158 ? -11.889 1.618 14.009 1.00 94.94 158 ALA A C 1
ATOM 1212 O O . ALA A 1 158 ? -11.528 1.804 12.851 1.00 94.94 158 ALA A O 1
ATOM 1213 N N . ILE A 1 159 ? -12.315 2.621 14.787 1.00 93.31 159 ILE A N 1
ATOM 1214 C CA . ILE A 1 159 ? -12.353 4.023 14.343 1.00 93.31 159 ILE A CA 1
ATOM 1215 C C . ILE A 1 159 ? -10.942 4.531 14.036 1.00 93.31 159 ILE A C 1
ATOM 1217 O O . ILE A 1 159 ? -10.734 5.120 12.982 1.00 93.31 159 ILE A O 1
ATOM 1221 N N . GLY A 1 160 ? -9.969 4.291 14.920 1.00 92.12 160 GLY A N 1
ATOM 1222 C CA . GLY A 1 160 ? -8.585 4.717 14.694 1.00 92.12 160 GLY A CA 1
ATOM 1223 C C . GLY A 1 160 ? -7.981 4.102 13.428 1.00 92.12 160 GLY A C 1
ATOM 1224 O O . GLY A 1 160 ? -7.415 4.815 12.604 1.00 92.12 160 GLY A O 1
ATOM 1225 N N . VAL A 1 161 ? -8.161 2.792 13.237 1.00 93.56 161 VAL A N 1
ATOM 1226 C CA . VAL A 1 161 ? -7.712 2.072 12.035 1.00 93.56 161 VAL A CA 1
ATOM 1227 C C . VAL A 1 161 ? -8.435 2.584 10.791 1.00 93.56 161 VAL A C 1
ATOM 1229 O O . VAL A 1 161 ? -7.788 2.855 9.786 1.00 93.56 161 VAL A O 1
ATOM 1232 N N . GLY A 1 162 ? -9.754 2.771 10.862 1.00 94.88 162 GLY A N 1
ATOM 1233 C CA . GLY A 1 162 ? -10.561 3.269 9.749 1.00 94.88 162 GLY A CA 1
ATOM 1234 C C . GLY A 1 162 ? -10.170 4.682 9.320 1.00 94.88 162 GLY A C 1
ATOM 1235 O O . GLY A 1 162 ? -10.009 4.932 8.131 1.00 94.88 162 GLY A O 1
ATOM 1236 N N . LEU A 1 163 ? -9.946 5.592 10.273 1.00 92.81 163 LEU A N 1
ATOM 1237 C CA . LEU A 1 163 ? -9.475 6.950 9.989 1.00 92.81 163 LEU A CA 1
ATOM 1238 C C . LEU A 1 163 ? -8.075 6.946 9.370 1.00 92.81 163 LEU A C 1
ATOM 1240 O O . LEU A 1 163 ? -7.818 7.698 8.433 1.00 92.81 163 LEU A O 1
ATOM 1244 N N . MET A 1 164 ? -7.173 6.102 9.875 1.00 90.50 164 MET A N 1
ATOM 1245 C CA . MET A 1 164 ? -5.814 6.022 9.346 1.00 90.50 164 MET A CA 1
ATOM 1246 C C . MET A 1 164 ? -5.805 5.426 7.937 1.00 90.50 164 MET A C 1
ATOM 1248 O O . MET A 1 164 ? -5.146 5.966 7.049 1.00 90.50 164 MET A O 1
ATOM 1252 N N . LEU A 1 165 ? -6.590 4.374 7.699 1.00 93.31 165 LEU A N 1
ATOM 1253 C CA . LEU A 1 165 ? -6.759 3.805 6.369 1.00 93.31 165 LEU A CA 1
ATOM 1254 C C . LEU A 1 165 ? -7.400 4.816 5.411 1.00 93.31 165 LEU A C 1
ATOM 1256 O O . LEU A 1 165 ? -6.915 4.961 4.296 1.00 93.31 165 LEU A O 1
ATOM 1260 N N . ALA A 1 166 ? -8.419 5.566 5.842 1.00 93.69 166 ALA A N 1
ATOM 1261 C CA . ALA A 1 166 ? -9.032 6.623 5.037 1.00 93.69 166 ALA A CA 1
ATOM 1262 C C . ALA A 1 166 ? -8.022 7.720 4.665 1.00 93.69 166 ALA A C 1
ATOM 1264 O O . ALA A 1 166 ? -7.966 8.132 3.510 1.00 93.69 166 ALA A O 1
ATOM 1265 N N . PHE A 1 167 ? -7.175 8.147 5.606 1.00 90.38 167 PHE A N 1
ATOM 1266 C CA . PHE A 1 167 ? -6.099 9.093 5.314 1.00 90.38 167 PHE A CA 1
ATOM 1267 C C . PHE A 1 167 ? -5.110 8.544 4.276 1.00 90.38 167 PHE A C 1
ATOM 1269 O O . PHE A 1 167 ? -4.822 9.229 3.298 1.00 90.38 167 PHE A O 1
ATOM 1276 N N . GLN A 1 168 ? -4.627 7.307 4.448 1.00 90.12 168 GLN A N 1
ATOM 1277 C CA . GLN A 1 168 ? -3.724 6.6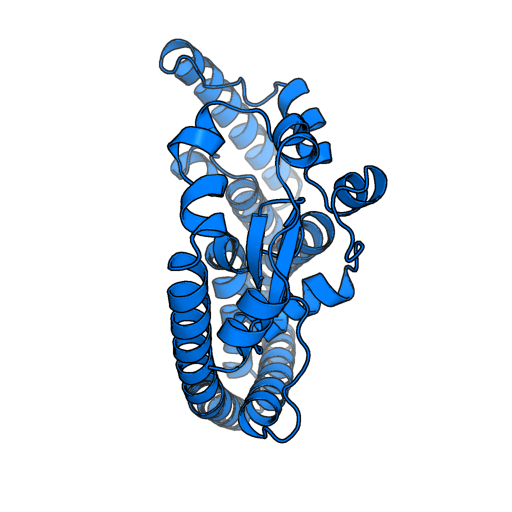73 3.476 1.00 90.12 168 GLN A CA 1
ATOM 1278 C C . GLN A 1 168 ? -4.377 6.541 2.098 1.00 90.12 168 GLN A C 1
ATOM 1280 O O . GLN A 1 168 ? -3.746 6.794 1.080 1.00 90.12 168 GLN A O 1
ATOM 1285 N N . THR A 1 169 ? -5.665 6.212 2.070 1.00 91.38 169 THR A N 1
ATOM 1286 C CA . THR A 1 169 ? -6.461 6.095 0.845 1.00 91.38 169 THR A CA 1
ATOM 1287 C C . THR A 1 169 ? -6.529 7.419 0.095 1.00 91.38 169 THR A C 1
ATOM 1289 O O . THR A 1 169 ? -6.287 7.460 -1.108 1.00 91.38 169 THR A O 1
ATOM 1292 N N . LEU A 1 170 ? -6.807 8.516 0.806 1.00 90.56 170 LEU A N 1
ATOM 1293 C CA . LEU A 1 170 ? -6.825 9.857 0.223 1.00 90.56 170 LEU A CA 1
ATOM 1294 C C . LEU A 1 170 ? -5.445 10.252 -0.303 1.00 90.56 170 LEU A C 1
ATOM 1296 O O . LEU A 1 170 ? -5.338 10.734 -1.427 1.00 90.56 170 LEU A O 1
ATOM 1300 N N . LEU A 1 171 ? -4.389 9.997 0.469 1.00 86.88 171 LEU A N 1
ATOM 1301 C CA . LEU A 1 171 ? -3.022 10.310 0.063 1.00 86.88 171 LEU A CA 1
ATOM 1302 C C . LEU A 1 171 ? -2.638 9.548 -1.214 1.00 86.88 171 LEU A C 1
ATOM 1304 O O . LEU A 1 171 ? -2.232 10.164 -2.199 1.00 86.88 171 LEU A O 1
ATOM 1308 N N . HIS A 1 172 ? -2.851 8.233 -1.245 1.00 87.00 172 HIS A N 1
ATOM 1309 C CA . HIS A 1 172 ? -2.539 7.404 -2.411 1.00 87.00 172 HIS A CA 1
ATOM 1310 C C . HIS A 1 172 ? -3.453 7.663 -3.609 1.00 87.00 172 HIS A C 1
ATOM 1312 O O . HIS A 1 172 ? -3.028 7.468 -4.744 1.00 87.00 172 HIS A O 1
ATOM 1318 N N . SER A 1 173 ? -4.664 8.187 -3.397 1.00 89.31 173 SER A N 1
ATOM 1319 C CA . SER A 1 173 ? -5.511 8.621 -4.510 1.00 89.31 173 SER A CA 1
ATOM 1320 C C . SER A 1 173 ? -4.910 9.793 -5.295 1.00 89.31 173 SER A C 1
ATOM 1322 O O . SER A 1 173 ? -5.214 9.916 -6.478 1.00 89.31 173 SER A O 1
ATOM 1324 N N . VAL A 1 174 ? -4.041 10.607 -4.677 1.00 86.62 174 VAL A N 1
ATOM 1325 C CA . VAL A 1 174 ? -3.417 11.800 -5.284 1.00 86.62 174 VAL A CA 1
ATOM 1326 C C . VAL A 1 174 ? -1.962 11.557 -5.698 1.00 86.62 174 VAL A C 1
ATOM 1328 O O . VAL A 1 174 ? -1.537 12.031 -6.752 1.00 86.62 174 VAL A O 1
ATOM 1331 N N . TYR A 1 175 ? -1.189 10.845 -4.873 1.00 78.50 175 TYR A N 1
ATOM 1332 C CA . TYR A 1 175 ? 0.242 10.614 -5.110 1.00 78.50 175 TYR A CA 1
ATOM 1333 C C . TYR A 1 175 ? 0.534 9.459 -6.075 1.00 78.50 175 TYR A C 1
ATOM 1335 O O . TYR A 1 175 ? 1.580 9.471 -6.714 1.00 78.50 175 TYR A O 1
ATOM 1343 N N . GLY A 1 176 ? -0.385 8.504 -6.242 1.00 69.44 176 GLY A N 1
ATOM 1344 C CA . GLY A 1 176 ? -0.329 7.558 -7.352 1.00 69.44 176 GLY A CA 1
ATOM 1345 C C . GLY A 1 176 ? 0.085 6.127 -7.045 1.00 69.44 176 GLY A C 1
ATOM 1346 O O . GLY A 1 176 ? 0.049 5.659 -5.905 1.00 69.44 176 GLY A O 1
ATOM 1347 N N . GLU A 1 177 ? 0.394 5.426 -8.138 1.00 62.25 177 GLU A N 1
ATOM 1348 C CA . GLU A 1 177 ? 0.176 3.986 -8.288 1.00 62.25 177 GLU A CA 1
ATOM 1349 C C . GLU A 1 177 ? 1.243 3.077 -7.668 1.00 62.25 177 GLU A C 1
ATOM 1351 O O . GLU A 1 177 ? 0.926 1.904 -7.448 1.00 62.25 177 GLU A O 1
ATOM 1356 N N . VAL A 1 178 ? 2.450 3.580 -7.344 1.00 63.56 178 VAL A N 1
ATOM 1357 C CA . VAL A 1 178 ? 3.584 2.777 -6.827 1.00 63.56 178 VAL A CA 1
ATOM 1358 C C . VAL A 1 178 ? 3.339 2.330 -5.384 1.00 63.56 178 VAL A C 1
ATOM 1360 O O . VAL A 1 178 ? 4.000 2.730 -4.429 1.00 63.56 178 VAL A O 1
ATOM 1363 N N . THR A 1 179 ? 2.344 1.472 -5.219 1.00 63.31 179 THR A N 1
ATOM 1364 C CA . THR A 1 179 ? 1.810 1.002 -3.945 1.00 63.31 179 THR A CA 1
ATOM 1365 C C . THR A 1 179 ? 2.782 0.090 -3.219 1.00 63.31 179 THR A C 1
ATOM 1367 O O . THR A 1 179 ? 2.747 0.040 -1.994 1.00 63.31 179 THR A O 1
ATOM 1370 N N . PHE A 1 180 ? 3.704 -0.574 -3.924 1.00 65.88 180 PHE A N 1
ATOM 1371 C CA . PHE A 1 180 ? 4.647 -1.494 -3.290 1.00 65.88 180 PHE A CA 1
ATOM 1372 C C . PHE A 1 180 ? 5.604 -0.789 -2.322 1.00 65.88 180 PHE A C 1
ATOM 1374 O O . PHE A 1 180 ? 5.724 -1.221 -1.174 1.00 65.88 180 PHE A O 1
ATOM 1381 N N . LEU A 1 181 ? 6.223 0.327 -2.732 1.00 69.62 181 LEU A N 1
ATOM 1382 C CA . LEU A 1 181 ? 7.178 1.054 -1.884 1.00 69.62 181 LEU A CA 1
ATOM 1383 C C . LEU A 1 181 ? 6.512 1.594 -0.608 1.00 69.62 181 LEU A C 1
ATOM 1385 O O . LEU A 1 181 ? 7.132 1.655 0.451 1.00 69.62 181 LEU A O 1
ATOM 1389 N N . TYR A 1 182 ? 5.221 1.918 -0.697 1.00 75.38 182 TYR A N 1
ATOM 1390 C CA . TYR A 1 182 ? 4.426 2.430 0.416 1.00 75.38 182 TYR A CA 1
ATOM 1391 C C . TYR A 1 182 ? 3.558 1.368 1.096 1.00 75.38 182 TYR A C 1
ATOM 1393 O O . TYR A 1 182 ? 2.835 1.685 2.040 1.00 75.38 182 TYR A O 1
ATOM 1401 N N . SER A 1 183 ? 3.641 0.104 0.674 1.00 80.50 183 SER A N 1
ATOM 1402 C CA . SER A 1 183 ? 2.790 -0.980 1.179 1.00 80.50 183 SER A CA 1
ATOM 1403 C C . SER A 1 183 ? 2.922 -1.164 2.684 1.00 80.50 183 SER A C 1
ATOM 1405 O O . SER A 1 183 ? 1.925 -1.396 3.366 1.00 80.50 183 SER A O 1
ATOM 1407 N N . TRP A 1 184 ? 4.114 -0.931 3.240 1.00 83.00 184 TRP A N 1
ATOM 1408 C CA . TRP A 1 184 ? 4.339 -0.943 4.686 1.00 83.00 184 TRP A CA 1
ATOM 1409 C C . TRP A 1 184 ? 3.392 0.020 5.423 1.00 83.00 184 TRP A C 1
ATOM 1411 O O . TRP A 1 184 ? 2.920 -0.276 6.520 1.00 83.00 184 TRP A O 1
ATOM 1421 N N . HIS A 1 185 ? 3.053 1.161 4.822 1.00 82.38 185 HIS A N 1
ATOM 1422 C CA . HIS A 1 185 ? 2.239 2.185 5.467 1.00 82.38 185 HIS A CA 1
ATOM 1423 C C . HIS A 1 185 ? 0.752 1.863 5.528 1.00 82.38 185 HIS A C 1
ATOM 1425 O O . HIS A 1 185 ? 0.104 2.332 6.460 1.00 82.38 185 HIS A O 1
ATOM 1431 N N . PHE A 1 186 ? 0.207 1.092 4.585 1.00 88.00 186 PHE A N 1
ATOM 1432 C CA . PHE A 1 186 ? -1.237 0.843 4.504 1.00 88.00 186 PHE A CA 1
ATOM 1433 C C . PHE A 1 186 ? -1.622 -0.637 4.623 1.00 88.00 186 PHE A C 1
ATOM 1435 O O . PHE A 1 186 ? -2.680 -0.944 5.177 1.00 88.00 186 PHE A O 1
ATOM 1442 N N . MET A 1 187 ? -0.772 -1.565 4.177 1.00 91.44 187 MET A N 1
ATOM 1443 C CA . MET A 1 187 ? -1.088 -2.993 4.125 1.00 91.44 187 MET A CA 1
ATOM 1444 C C . MET A 1 187 ? -1.385 -3.592 5.508 1.00 91.44 187 MET A C 1
ATOM 1446 O O . MET A 1 187 ? -2.400 -4.278 5.636 1.00 91.44 187 MET A O 1
ATOM 1450 N N . PRO A 1 188 ? -0.628 -3.281 6.584 1.00 92.38 188 PRO A N 1
ATOM 1451 C CA . PRO A 1 188 ? -0.977 -3.757 7.922 1.00 92.38 188 PRO A CA 1
ATOM 1452 C C . PRO A 1 188 ? -2.384 -3.338 8.363 1.00 92.38 188 PRO A C 1
ATOM 1454 O O . PRO A 1 188 ? -3.071 -4.100 9.037 1.00 92.38 188 PRO A O 1
ATOM 1457 N N . MET A 1 189 ? -2.847 -2.150 7.960 1.00 93.94 189 MET A N 1
ATOM 1458 C CA . MET A 1 189 ? -4.195 -1.683 8.292 1.00 93.94 189 MET A CA 1
ATOM 1459 C C . MET A 1 189 ? -5.265 -2.365 7.462 1.00 93.94 189 MET A C 1
ATOM 1461 O O . MET A 1 189 ? -6.299 -2.727 8.010 1.00 93.94 189 MET A O 1
ATOM 1465 N N . ILE A 1 190 ? -5.021 -2.565 6.169 1.00 96.00 190 ILE A N 1
ATOM 1466 C CA . ILE A 1 190 ? -5.928 -3.320 5.306 1.00 96.00 190 ILE A CA 1
ATOM 1467 C C . ILE A 1 190 ? -6.109 -4.747 5.853 1.00 96.00 190 ILE A C 1
ATOM 1469 O O . ILE A 1 190 ? -7.239 -5.211 6.016 1.00 96.00 190 ILE A O 1
ATOM 1473 N N . VAL A 1 191 ? -5.009 -5.412 6.217 1.00 97.00 191 VAL A N 1
ATOM 1474 C CA . VAL A 1 191 ? -5.029 -6.744 6.840 1.00 97.00 191 VAL A CA 1
ATOM 1475 C C . VAL A 1 191 ? -5.739 -6.713 8.192 1.00 97.00 191 VAL A C 1
ATOM 1477 O O . VAL A 1 191 ? -6.541 -7.597 8.475 1.00 97.00 191 VAL A O 1
ATOM 1480 N N . LEU A 1 192 ? -5.511 -5.689 9.020 1.00 97.06 192 LEU A N 1
ATOM 1481 C CA . LEU A 1 192 ? -6.204 -5.541 10.301 1.00 97.06 192 LEU A CA 1
ATOM 1482 C C . LEU A 1 192 ? -7.716 -5.331 10.125 1.00 97.06 192 LEU A C 1
ATOM 1484 O O . LEU A 1 192 ? -8.503 -5.895 10.885 1.00 97.06 192 LEU A O 1
ATOM 1488 N N . VAL A 1 193 ? -8.137 -4.576 9.103 1.00 98.00 193 VAL A N 1
ATOM 1489 C CA . VAL A 1 193 ? -9.554 -4.446 8.743 1.00 98.00 193 VAL A CA 1
ATOM 1490 C C . VAL A 1 193 ? -10.127 -5.803 8.358 1.00 98.00 193 VAL A C 1
ATOM 1492 O O . VAL A 1 193 ? -11.148 -6.195 8.917 1.00 98.00 193 VAL A O 1
ATOM 1495 N N . ALA A 1 194 ? -9.452 -6.561 7.492 1.00 98.19 194 ALA A N 1
ATOM 1496 C CA . ALA A 1 194 ? -9.860 -7.924 7.162 1.00 98.19 194 ALA A CA 1
ATOM 1497 C C . ALA A 1 194 ? -9.907 -8.831 8.409 1.00 98.19 194 ALA A C 1
ATOM 1499 O O . ALA A 1 194 ? -10.844 -9.613 8.561 1.00 98.19 194 ALA A O 1
ATOM 1500 N N . ALA A 1 195 ? -8.970 -8.689 9.350 1.00 98.06 195 ALA A N 1
ATOM 1501 C CA . ALA A 1 195 ? -8.920 -9.472 10.585 1.00 98.06 195 ALA A CA 1
ATOM 1502 C C . ALA A 1 195 ? -10.110 -9.205 11.524 1.00 98.06 195 ALA A C 1
ATOM 1504 O O . ALA A 1 195 ? -10.526 -10.109 12.251 1.00 98.06 195 ALA A O 1
ATOM 1505 N N . PHE A 1 196 ? -10.739 -8.021 11.469 1.00 98.38 196 PHE A N 1
ATOM 1506 C CA . PHE A 1 196 ? -11.975 -7.773 12.222 1.00 98.38 196 PHE A CA 1
ATOM 1507 C C . PHE A 1 196 ? -13.131 -8.703 11.816 1.00 98.38 196 PHE A C 1
ATOM 1509 O O . PHE A 1 196 ? -14.077 -8.864 12.590 1.00 98.38 196 PHE A O 1
ATOM 1516 N N . SER A 1 197 ? -13.042 -9.386 10.668 1.00 98.12 197 SER A N 1
ATOM 1517 C CA . SER A 1 197 ? -14.021 -10.390 10.229 1.00 98.12 197 SER A CA 1
ATOM 1518 C C . SER A 1 197 ? -14.157 -11.546 11.224 1.00 98.12 197 SER A C 1
ATOM 1520 O O . SER A 1 197 ? -15.233 -12.143 11.326 1.00 98.12 197 SER A O 1
ATOM 1522 N N . TRP A 1 198 ? -13.119 -11.798 12.031 1.00 97.94 198 TRP A N 1
ATOM 1523 C CA . TRP A 1 198 ? -13.134 -12.745 13.145 1.00 97.94 198 TRP A CA 1
ATOM 1524 C C . TRP A 1 198 ? -14.232 -12.446 14.174 1.00 97.94 198 TRP A C 1
ATOM 1526 O O . TRP A 1 198 ? -14.822 -13.363 14.745 1.00 97.94 198 TRP A O 1
ATOM 1536 N N . PHE A 1 199 ? -14.548 -11.166 14.388 1.00 96.88 199 PHE A N 1
ATOM 1537 C CA . PHE A 1 199 ? -15.579 -10.728 15.333 1.00 96.88 199 PHE A CA 1
ATOM 1538 C C . PHE A 1 199 ? -16.980 -10.651 14.708 1.00 96.88 199 PHE A C 1
ATOM 1540 O O . PHE A 1 199 ? -17.936 -10.253 15.375 1.00 96.88 199 PHE A O 1
ATOM 1547 N N . SER A 1 200 ? -17.127 -11.029 13.435 1.00 95.38 200 SER A N 1
ATOM 1548 C CA . SER A 1 200 ? -18.430 -11.147 12.784 1.00 95.38 200 SER A CA 1
ATOM 1549 C C . SER A 1 200 ? -19.130 -12.462 13.157 1.00 95.38 200 SER A C 1
ATOM 1551 O O . SER A 1 200 ? -18.502 -13.453 13.537 1.00 95.38 200 SER A O 1
ATOM 1553 N N . ARG A 1 201 ? -20.454 -12.525 12.953 1.00 95.81 201 ARG A N 1
ATOM 1554 C CA . ARG A 1 201 ? -21.227 -13.778 13.079 1.00 95.81 201 ARG A CA 1
ATOM 1555 C C . ARG A 1 201 ? -20.767 -14.887 12.118 1.00 95.81 201 ARG A C 1
ATOM 1557 O O . ARG A 1 201 ? -21.106 -16.046 12.323 1.00 95.81 201 ARG A O 1
ATOM 1564 N N . TYR A 1 202 ? -19.991 -14.537 11.090 1.00 96.88 202 TYR A N 1
ATOM 1565 C CA . TYR A 1 202 ? -19.552 -15.415 10.007 1.00 96.88 202 TYR A CA 1
ATOM 1566 C C . TYR A 1 202 ? -18.064 -15.778 10.091 1.00 96.88 202 TYR A C 1
ATOM 1568 O O . TYR A 1 202 ? -17.446 -16.060 9.070 1.00 96.88 202 TYR A O 1
ATOM 1576 N N . ARG A 1 203 ? -17.471 -15.795 11.292 1.00 97.38 203 ARG A N 1
ATOM 1577 C CA . ARG A 1 203 ? -16.030 -16.048 11.493 1.00 97.38 203 ARG A CA 1
ATOM 1578 C C . ARG A 1 203 ? -15.464 -17.248 10.725 1.00 97.38 203 ARG A C 1
ATOM 1580 O O . ARG A 1 203 ? -14.385 -17.146 10.164 1.00 97.38 203 ARG A O 1
ATOM 1587 N N . TRP A 1 204 ? -16.191 -18.362 10.641 1.00 98.25 204 TRP A N 1
ATOM 1588 C CA . TRP A 1 204 ? -15.712 -19.551 9.926 1.00 98.25 204 TRP A CA 1
ATOM 1589 C C . TRP A 1 204 ? -15.758 -19.391 8.407 1.00 98.25 204 TRP A C 1
ATOM 1591 O O . TRP A 1 204 ? -14.860 -19.867 7.720 1.00 98.25 204 TRP A O 1
ATOM 1601 N N . VAL A 1 205 ? -16.745 -18.653 7.891 1.00 98.38 205 VAL A N 1
ATOM 1602 C CA . VAL A 1 205 ? -16.763 -18.239 6.481 1.00 98.38 205 VAL A CA 1
ATOM 1603 C C . VAL A 1 205 ? -15.569 -17.328 6.208 1.00 98.38 205 VAL A C 1
ATOM 1605 O O . VAL A 1 205 ? -14.861 -17.536 5.232 1.00 98.38 205 VAL A O 1
ATOM 1608 N N . ALA A 1 206 ? -15.288 -16.374 7.100 1.00 98.38 206 ALA A N 1
ATOM 1609 C CA . ALA A 1 206 ? -14.131 -15.494 6.977 1.00 98.38 206 ALA A CA 1
ATOM 1610 C C . ALA A 1 206 ? -12.798 -16.265 6.975 1.00 98.38 206 ALA A C 1
ATOM 1612 O O . ALA A 1 206 ? -11.946 -15.996 6.135 1.00 98.38 206 ALA A O 1
ATOM 1613 N N . VAL A 1 207 ? -12.634 -17.270 7.843 1.00 98.50 207 VAL A N 1
ATOM 1614 C CA . VAL A 1 207 ? -11.457 -18.158 7.824 1.00 98.50 207 VAL A CA 1
ATOM 1615 C C . VAL A 1 207 ? -11.354 -18.909 6.494 1.00 98.50 207 VAL A C 1
ATOM 1617 O O . VAL A 1 207 ? -10.283 -18.926 5.895 1.00 98.50 207 VAL A O 1
ATOM 1620 N N . GLY A 1 208 ? -12.455 -19.478 5.992 1.00 98.62 208 GLY A N 1
ATOM 1621 C CA . GLY A 1 208 ? -12.474 -20.149 4.687 1.00 98.62 208 GLY A CA 1
ATOM 1622 C C . GLY A 1 208 ? -12.093 -19.218 3.528 1.00 98.62 208 GLY A C 1
ATOM 1623 O O . GLY A 1 208 ? -11.306 -19.596 2.659 1.00 98.62 208 GLY A O 1
ATOM 1624 N N . LEU A 1 209 ? -12.580 -17.974 3.545 1.00 98.69 209 LEU A N 1
ATOM 1625 C CA . LEU A 1 209 ? -12.204 -16.946 2.571 1.00 98.69 209 LEU A CA 1
ATOM 1626 C C . LEU A 1 209 ? -10.722 -16.578 2.685 1.00 98.69 209 LEU A C 1
ATOM 1628 O O . LEU A 1 209 ? -10.046 -16.498 1.667 1.00 98.69 209 LEU A O 1
ATOM 1632 N N . ALA A 1 210 ? -10.190 -16.417 3.899 1.00 98.56 210 ALA A N 1
ATOM 1633 C CA . ALA A 1 210 ? -8.772 -16.138 4.114 1.00 98.56 210 ALA A CA 1
ATOM 1634 C C . ALA A 1 210 ? -7.881 -17.267 3.574 1.00 98.56 210 ALA A C 1
ATOM 1636 O O . ALA A 1 210 ? -6.919 -16.996 2.861 1.00 98.56 210 ALA A O 1
ATOM 1637 N N . VAL A 1 211 ? -8.237 -18.531 3.833 1.00 98.69 211 VAL A N 1
ATOM 1638 C CA . VAL A 1 211 ? -7.540 -19.697 3.263 1.00 98.69 211 VAL A CA 1
ATOM 1639 C C . VAL A 1 211 ? -7.612 -19.685 1.734 1.00 98.69 211 VAL A C 1
ATOM 1641 O O . VAL A 1 211 ? -6.602 -19.909 1.072 1.00 98.69 211 VAL A O 1
ATOM 1644 N N . THR A 1 212 ? -8.774 -19.356 1.166 1.00 98.62 212 THR A N 1
ATOM 1645 C CA . THR A 1 212 ? -8.953 -19.235 -0.290 1.00 98.62 212 THR A CA 1
ATOM 1646 C C . THR A 1 212 ? -8.032 -18.161 -0.877 1.00 98.62 212 THR A C 1
ATOM 1648 O O . THR A 1 212 ? -7.342 -18.423 -1.859 1.00 98.62 212 THR A O 1
ATOM 1651 N N . VAL A 1 213 ? -7.956 -16.980 -0.254 1.00 98.44 213 VAL A N 1
ATOM 1652 C CA . VAL A 1 213 ? -7.043 -15.900 -0.670 1.00 98.44 213 VAL A CA 1
ATOM 1653 C C . VAL A 1 213 ? -5.586 -16.347 -0.578 1.00 98.44 213 VAL A C 1
ATOM 1655 O O . VAL A 1 213 ? -4.827 -16.110 -1.510 1.00 98.44 213 VAL A O 1
ATOM 1658 N N . ILE A 1 214 ? -5.190 -17.022 0.503 1.00 98.31 214 ILE A N 1
ATOM 1659 C CA . ILE A 1 214 ? -3.809 -17.492 0.685 1.00 98.31 214 ILE A CA 1
ATOM 1660 C C . ILE A 1 214 ? -3.424 -18.506 -0.396 1.00 98.31 214 ILE A C 1
ATOM 1662 O O . ILE A 1 214 ? -2.349 -18.388 -0.973 1.00 98.31 214 ILE A O 1
ATOM 1666 N N . ILE A 1 215 ? -4.289 -19.478 -0.698 1.00 98.25 215 ILE A N 1
ATOM 1667 C CA . ILE A 1 215 ? -3.984 -20.526 -1.681 1.00 98.25 215 ILE A CA 1
ATOM 1668 C C . ILE A 1 215 ? -3.992 -19.951 -3.102 1.00 98.25 215 ILE A C 1
ATOM 1670 O O . ILE A 1 215 ? -2.973 -19.988 -3.788 1.00 98.25 215 ILE A O 1
ATOM 1674 N N . PHE A 1 216 ? -5.120 -19.395 -3.549 1.00 98.19 216 PHE A N 1
ATOM 1675 C CA . PHE A 1 216 ? -5.267 -18.929 -4.932 1.00 98.19 216 PHE A CA 1
ATOM 1676 C C . PHE A 1 216 ? -4.467 -17.650 -5.199 1.00 98.19 216 PHE A C 1
ATOM 1678 O O . PHE A 1 216 ? -3.860 -17.505 -6.262 1.00 98.19 216 PHE A O 1
ATOM 1685 N N . GLY A 1 217 ? -4.430 -16.734 -4.228 1.00 97.38 217 GLY A N 1
ATOM 1686 C CA . GLY A 1 217 ? -3.618 -15.523 -4.299 1.00 97.38 217 GLY A CA 1
ATOM 1687 C C . GLY A 1 217 ? -2.131 -15.835 -4.177 1.00 97.38 217 GLY A C 1
ATOM 1688 O O . GLY A 1 217 ? -1.350 -15.315 -4.960 1.00 97.38 217 GLY A O 1
ATOM 1689 N N . GLY A 1 218 ? -1.729 -16.739 -3.280 1.00 97.12 218 GLY A N 1
ATOM 1690 C CA . GLY A 1 218 ? -0.330 -17.148 -3.131 1.00 97.12 218 GLY A CA 1
ATOM 1691 C C . GLY A 1 218 ? 0.241 -17.784 -4.398 1.00 97.12 218 GLY A C 1
ATOM 1692 O O . GLY A 1 218 ? 1.283 -17.343 -4.876 1.00 97.12 218 GLY A O 1
ATOM 1693 N N . ILE A 1 219 ? -0.467 -18.758 -4.985 1.00 96.12 219 ILE A N 1
ATOM 1694 C CA . ILE A 1 219 ? -0.061 -19.389 -6.254 1.00 96.12 219 ILE A CA 1
ATOM 1695 C C . ILE A 1 219 ? 0.035 -18.340 -7.367 1.00 96.12 219 ILE A C 1
ATOM 1697 O O . ILE A 1 219 ? 1.051 -18.261 -8.054 1.00 96.12 219 ILE A O 1
ATOM 1701 N N . ASN A 1 220 ? -0.993 -17.498 -7.516 1.00 96.44 220 ASN A N 1
ATOM 1702 C CA . ASN A 1 220 ? -0.994 -16.433 -8.515 1.00 96.44 220 ASN A CA 1
ATOM 1703 C C . ASN A 1 220 ? 0.194 -15.476 -8.324 1.00 96.44 220 ASN A C 1
ATOM 1705 O O . ASN A 1 220 ? 0.910 -15.190 -9.276 1.00 96.44 220 ASN A O 1
ATOM 1709 N N . ASN A 1 221 ? 0.441 -15.015 -7.099 1.00 96.00 221 ASN A N 1
ATOM 1710 C CA . ASN A 1 221 ? 1.491 -14.042 -6.810 1.00 96.00 221 ASN A CA 1
ATOM 1711 C C . ASN A 1 221 ? 2.892 -14.613 -7.058 1.00 96.00 221 ASN A C 1
ATOM 1713 O O . ASN A 1 221 ? 3.752 -13.885 -7.545 1.00 96.00 221 ASN A O 1
ATOM 1717 N N . ILE A 1 222 ? 3.122 -15.901 -6.773 1.00 96.50 222 ILE A N 1
ATOM 1718 C CA . ILE A 1 222 ? 4.388 -16.576 -7.096 1.00 96.50 222 ILE A CA 1
ATOM 1719 C C . ILE A 1 222 ? 4.593 -16.628 -8.612 1.00 96.50 222 ILE A C 1
ATOM 1721 O O . ILE A 1 222 ? 5.660 -16.250 -9.090 1.00 96.50 222 ILE A O 1
ATOM 1725 N N . ASN A 1 223 ? 3.567 -17.030 -9.366 1.00 94.81 223 ASN A N 1
ATOM 1726 C CA . ASN A 1 223 ? 3.648 -17.084 -10.827 1.00 94.81 223 ASN A CA 1
ATOM 1727 C C . ASN A 1 223 ? 3.913 -15.692 -11.420 1.00 94.81 223 ASN A C 1
ATOM 1729 O O . ASN A 1 223 ? 4.736 -15.547 -12.321 1.00 94.81 223 ASN A O 1
ATOM 1733 N N . ARG A 1 224 ? 3.269 -14.648 -10.878 1.00 93.75 224 ARG A N 1
ATOM 1734 C CA . ARG A 1 224 ? 3.496 -13.260 -11.305 1.00 93.75 224 ARG A CA 1
ATOM 1735 C C . ARG A 1 224 ? 4.896 -12.780 -10.979 1.00 93.75 224 ARG A C 1
ATOM 1737 O O . ARG A 1 224 ? 5.538 -12.200 -11.840 1.00 93.75 224 ARG A O 1
ATOM 1744 N N . LEU A 1 225 ? 5.398 -13.086 -9.786 1.00 93.56 225 LEU A N 1
ATOM 1745 C CA . LEU A 1 225 ? 6.773 -12.765 -9.420 1.00 93.56 225 LEU A CA 1
ATOM 1746 C C . LEU A 1 225 ? 7.773 -13.406 -10.391 1.00 93.56 225 LEU A C 1
ATOM 1748 O O . LEU A 1 225 ? 8.699 -12.738 -10.837 1.00 93.56 225 LEU A O 1
ATOM 1752 N N . GLN A 1 226 ? 7.579 -14.680 -10.737 1.00 94.75 226 GLN A N 1
ATOM 1753 C CA . GLN A 1 226 ? 8.447 -15.387 -11.683 1.00 94.75 226 GLN A CA 1
ATOM 1754 C C . GLN A 1 226 ? 8.398 -14.770 -13.086 1.00 94.75 226 GLN A C 1
ATOM 1756 O O . GLN A 1 226 ? 9.455 -14.516 -13.660 1.00 94.75 226 GLN A O 1
ATOM 1761 N N . SER A 1 227 ? 7.196 -14.474 -13.592 1.00 91.75 227 SER A N 1
ATOM 1762 C CA . SER A 1 227 ? 6.978 -13.783 -14.874 1.00 91.75 227 SER A CA 1
ATOM 1763 C C . SER A 1 227 ? 7.694 -12.433 -14.903 1.00 91.75 227 SER A C 1
ATOM 1765 O O . SER A 1 227 ? 8.537 -12.193 -15.760 1.00 91.75 227 SER A O 1
ATOM 1767 N N . THR A 1 228 ? 7.467 -11.585 -13.896 1.00 91.19 228 THR A N 1
ATOM 1768 C CA . THR A 1 228 ? 8.087 -10.256 -13.822 1.00 91.19 228 THR A CA 1
ATOM 1769 C C . THR A 1 228 ? 9.613 -10.331 -13.717 1.00 91.19 228 THR A C 1
ATOM 1771 O O . THR A 1 228 ? 10.306 -9.511 -14.314 1.00 91.19 228 THR A O 1
ATOM 1774 N N . ILE A 1 229 ? 10.167 -11.317 -12.999 1.00 92.62 229 ILE A N 1
ATOM 1775 C CA . ILE A 1 229 ? 11.622 -11.540 -12.950 1.00 92.62 229 ILE A CA 1
ATOM 1776 C C . ILE A 1 229 ? 12.164 -11.930 -14.332 1.00 92.62 229 ILE A C 1
ATOM 1778 O O . ILE A 1 229 ? 13.232 -11.447 -14.712 1.00 92.62 229 ILE A O 1
ATOM 1782 N N . ALA A 1 230 ? 11.455 -12.774 -15.088 1.00 92.44 230 ALA A N 1
ATOM 1783 C CA . ALA A 1 230 ? 11.857 -13.163 -16.438 1.00 92.44 230 ALA A CA 1
ATOM 1784 C C . ALA A 1 230 ? 11.824 -11.967 -17.405 1.00 92.44 230 ALA A C 1
ATOM 1786 O O . ALA A 1 230 ? 12.831 -11.702 -18.070 1.00 92.44 230 ALA A O 1
ATOM 1787 N N . THR A 1 231 ? 10.733 -11.190 -17.407 1.00 91.25 231 THR A N 1
ATOM 1788 C CA . THR A 1 231 ? 10.600 -9.961 -18.205 1.00 91.25 231 THR A CA 1
ATOM 1789 C C . THR A 1 231 ? 11.708 -8.968 -17.862 1.00 91.25 231 THR A C 1
ATOM 1791 O O . THR A 1 231 ? 12.447 -8.526 -18.742 1.00 91.25 231 THR A O 1
ATOM 1794 N N . ALA A 1 232 ? 11.887 -8.650 -16.574 1.00 89.56 232 ALA A N 1
ATOM 1795 C CA . ALA A 1 232 ? 12.905 -7.705 -16.118 1.00 89.56 232 ALA A CA 1
ATOM 1796 C C . ALA A 1 232 ? 14.327 -8.190 -16.438 1.00 89.56 232 ALA A C 1
ATOM 1798 O O . ALA A 1 232 ? 15.174 -7.398 -16.847 1.00 89.56 232 ALA A O 1
ATOM 1799 N N . GLY A 1 233 ? 14.585 -9.494 -16.304 1.00 91.00 233 GLY A N 1
ATOM 1800 C CA . GLY A 1 233 ? 15.853 -10.112 -16.679 1.00 91.00 233 GLY A CA 1
ATOM 1801 C C . GLY A 1 233 ? 16.147 -9.986 -18.174 1.00 91.00 233 GLY A C 1
ATOM 1802 O O . GLY A 1 233 ? 17.279 -9.677 -18.538 1.00 91.00 233 GLY A O 1
ATOM 1803 N N . CYS A 1 234 ? 15.140 -10.168 -19.032 1.00 91.00 234 CYS A N 1
ATOM 1804 C CA . CYS A 1 234 ? 15.262 -9.962 -20.476 1.00 91.00 234 CYS A CA 1
ATOM 1805 C C . CYS A 1 234 ? 15.522 -8.490 -20.820 1.00 91.00 234 CYS A C 1
ATOM 1807 O O . CYS A 1 234 ? 16.483 -8.188 -21.528 1.00 91.00 234 CYS A O 1
ATOM 1809 N N . LEU A 1 235 ? 14.732 -7.569 -20.255 1.00 89.00 235 LEU A N 1
ATOM 1810 C CA . LEU A 1 235 ? 14.895 -6.127 -20.465 1.00 89.00 235 LEU A CA 1
ATOM 1811 C C . LEU A 1 235 ? 16.285 -5.646 -20.040 1.00 89.00 235 LEU A C 1
ATOM 1813 O O . LEU A 1 235 ? 16.929 -4.902 -20.773 1.00 89.00 235 LEU A O 1
ATOM 1817 N N . ALA A 1 236 ? 16.796 -6.131 -18.906 1.00 88.38 236 ALA A N 1
ATOM 1818 C CA . ALA A 1 236 ? 18.134 -5.798 -18.420 1.00 88.38 236 ALA A CA 1
ATOM 1819 C C . ALA A 1 236 ? 19.263 -6.259 -19.360 1.00 88.38 236 ALA A C 1
ATOM 1821 O O . ALA A 1 236 ? 20.395 -5.788 -19.233 1.00 88.38 236 ALA A O 1
ATOM 1822 N N . GLN A 1 237 ? 18.993 -7.182 -20.292 1.00 89.75 237 GLN A N 1
ATOM 1823 C CA . GLN A 1 237 ? 19.968 -7.613 -21.292 1.00 89.75 237 GLN A CA 1
ATOM 1824 C C . GLN A 1 237 ? 19.985 -6.750 -22.552 1.00 89.75 237 GLN A C 1
ATOM 1826 O O . GLN A 1 237 ? 20.984 -6.818 -23.270 1.00 89.75 237 GLN A O 1
ATOM 1831 N N . LEU A 1 238 ? 18.952 -5.938 -22.796 1.00 87.06 238 LEU A N 1
ATOM 1832 C CA . LEU A 1 238 ? 18.886 -5.056 -23.957 1.00 87.06 238 LEU A CA 1
ATOM 1833 C C . LEU A 1 238 ? 20.014 -4.022 -23.906 1.00 87.06 238 LEU A C 1
ATOM 1835 O O . LEU A 1 238 ? 20.225 -3.357 -22.888 1.00 87.06 238 LEU A O 1
ATOM 1839 N N . ASP A 1 239 ? 20.727 -3.863 -25.021 1.00 84.69 239 ASP A N 1
ATOM 1840 C CA . ASP A 1 239 ? 21.851 -2.925 -25.115 1.00 84.69 239 ASP A CA 1
ATOM 1841 C C . ASP A 1 239 ? 21.406 -1.486 -24.853 1.00 84.69 239 ASP A C 1
ATOM 1843 O O . ASP A 1 239 ? 22.120 -0.713 -24.215 1.00 84.69 239 ASP A O 1
ATOM 1847 N N . SER A 1 240 ? 20.190 -1.141 -25.273 1.00 77.81 240 SER A N 1
ATOM 1848 C CA . SER A 1 240 ? 19.585 0.158 -25.011 1.00 77.81 240 SER A CA 1
ATOM 1849 C C . SER A 1 240 ? 19.338 0.404 -23.520 1.00 77.81 240 SER A C 1
ATOM 1851 O O . SER A 1 240 ? 19.674 1.472 -23.023 1.00 77.81 240 SER A O 1
ATOM 1853 N N . VAL A 1 241 ? 18.838 -0.583 -22.774 1.00 82.19 241 VAL A N 1
ATOM 1854 C CA . VAL A 1 241 ? 18.643 -0.484 -21.316 1.00 82.19 241 VAL A CA 1
ATOM 1855 C C . VAL A 1 241 ? 19.987 -0.365 -20.601 1.00 82.19 241 VAL A C 1
ATOM 1857 O O . VAL A 1 241 ? 20.177 0.541 -19.790 1.00 82.19 241 VAL A O 1
ATOM 1860 N N . LYS A 1 242 ? 20.957 -1.222 -20.944 1.00 83.88 242 LYS A N 1
ATOM 1861 C CA . LYS A 1 242 ? 22.316 -1.179 -20.375 1.00 83.88 242 LYS A CA 1
ATOM 1862 C C . LYS A 1 242 ? 23.004 0.157 -20.615 1.00 83.88 242 LYS A C 1
ATOM 1864 O O . LYS A 1 242 ? 23.715 0.642 -19.740 1.00 83.88 242 LYS A O 1
ATOM 1869 N N . THR A 1 243 ? 22.803 0.729 -21.799 1.00 79.12 243 THR A N 1
ATOM 1870 C CA . THR A 1 243 ? 23.396 2.008 -22.171 1.00 79.12 243 THR A CA 1
ATOM 1871 C C . THR A 1 243 ? 22.669 3.136 -21.450 1.00 79.12 243 THR A C 1
ATOM 1873 O O . THR A 1 243 ? 23.295 3.825 -20.653 1.00 79.12 243 THR A O 1
ATOM 1876 N N . TYR A 1 244 ? 21.357 3.285 -21.662 1.00 74.19 244 TYR A N 1
ATOM 1877 C CA . TYR A 1 244 ? 20.591 4.489 -21.320 1.00 74.19 244 TYR A CA 1
ATOM 1878 C C . TYR A 1 244 ? 20.051 4.539 -19.887 1.00 74.19 244 TYR A C 1
ATOM 1880 O O . TYR A 1 244 ? 19.821 5.629 -19.372 1.00 74.19 244 TYR A O 1
ATOM 1888 N N . GLN A 1 245 ? 19.880 3.396 -19.219 1.00 77.06 245 GLN A N 1
ATOM 1889 C CA . GLN A 1 245 ? 19.433 3.326 -17.820 1.00 77.06 245 GLN A CA 1
ATOM 1890 C C . GLN A 1 245 ? 20.582 2.963 -16.861 1.00 77.06 245 GLN A C 1
ATOM 1892 O O . GLN A 1 245 ? 20.359 2.474 -15.752 1.00 77.06 245 GLN A O 1
ATOM 1897 N N . SER A 1 246 ? 21.832 3.206 -17.270 1.00 76.94 246 SER A N 1
ATOM 1898 C CA . SER A 1 246 ? 22.996 3.046 -16.400 1.00 76.94 246 SER A CA 1
ATOM 1899 C C . SER A 1 246 ? 23.046 4.137 -15.324 1.00 76.94 246 SER A C 1
ATOM 1901 O O . SER A 1 246 ? 22.703 5.299 -15.555 1.00 76.94 246 SER A O 1
ATOM 1903 N N . TRP A 1 247 ? 23.520 3.774 -14.128 1.00 71.25 247 TRP A N 1
ATOM 1904 C CA . TRP A 1 247 ? 23.674 4.716 -13.009 1.00 71.25 247 TRP A CA 1
ATOM 1905 C C . TRP A 1 247 ? 24.546 5.928 -13.391 1.00 71.25 247 TRP A C 1
ATOM 1907 O O . TRP A 1 247 ? 24.317 7.039 -12.914 1.00 71.25 247 TRP A O 1
ATOM 1917 N N . ASP A 1 248 ? 25.534 5.730 -14.262 1.00 73.69 248 ASP A N 1
ATOM 1918 C CA . ASP A 1 248 ? 26.472 6.779 -14.661 1.00 73.69 248 ASP A CA 1
ATOM 1919 C C . ASP A 1 248 ? 25.820 7.856 -15.542 1.00 73.69 248 ASP A C 1
ATOM 1921 O O . ASP A 1 248 ? 26.103 9.042 -15.354 1.00 73.69 248 ASP A O 1
ATOM 1925 N N . LEU A 1 249 ? 24.883 7.487 -16.425 1.00 68.62 249 LEU A N 1
ATOM 1926 C CA . LEU A 1 249 ? 24.106 8.458 -17.209 1.00 68.62 249 LEU A CA 1
ATOM 1927 C C . LEU A 1 249 ? 23.049 9.169 -16.363 1.00 68.62 249 LEU A C 1
ATOM 1929 O O . LEU A 1 249 ? 22.942 10.392 -16.418 1.00 68.62 249 LEU A O 1
ATOM 1933 N N . ILE A 1 250 ? 22.332 8.434 -15.505 1.00 67.31 250 ILE A N 1
ATOM 1934 C CA . ILE A 1 250 ? 21.290 9.007 -14.631 1.00 67.31 250 ILE A CA 1
ATOM 1935 C C . ILE A 1 250 ? 21.872 10.078 -13.688 1.00 67.31 250 ILE A C 1
ATOM 1937 O O . ILE A 1 250 ? 21.186 11.027 -13.312 1.00 67.31 250 ILE A O 1
ATOM 1941 N N . LYS A 1 251 ? 23.149 9.953 -13.300 1.00 67.62 251 LYS A N 1
ATOM 1942 C CA . LYS A 1 251 ? 23.846 10.959 -12.481 1.00 67.62 251 LYS A CA 1
ATOM 1943 C C . LYS A 1 251 ? 24.254 12.212 -13.241 1.00 67.62 251 LYS A C 1
ATOM 1945 O O . LYS A 1 251 ? 24.360 13.265 -12.613 1.00 67.62 251 LYS A O 1
ATOM 1950 N N . THR A 1 252 ? 24.601 12.082 -14.517 1.00 63.62 252 THR A N 1
ATOM 1951 C CA . THR A 1 252 ? 25.354 13.109 -15.248 1.00 63.62 252 THR A CA 1
ATOM 1952 C C . THR A 1 252 ? 24.485 13.944 -16.179 1.00 63.62 252 THR A C 1
ATOM 1954 O O . THR A 1 252 ? 24.790 15.122 -16.360 1.00 63.62 252 THR A O 1
ATOM 1957 N N . GLU A 1 253 ? 23.371 13.407 -16.685 1.00 59.66 253 GLU A N 1
ATOM 1958 C CA . GLU A 1 253 ? 22.468 14.131 -17.582 1.00 59.66 253 GLU A CA 1
ATOM 1959 C C . GLU A 1 253 ? 21.079 14.360 -16.957 1.00 59.66 253 GLU A C 1
ATOM 1961 O O . GLU A 1 253 ? 20.414 13.412 -16.534 1.00 59.66 253 GLU A O 1
ATOM 1966 N N . PRO A 1 254 ? 20.580 15.611 -16.894 1.00 57.34 254 PRO A N 1
ATOM 1967 C CA . PRO A 1 254 ? 19.192 15.860 -16.533 1.00 57.34 254 PRO A CA 1
ATOM 1968 C C . PRO A 1 254 ? 18.263 15.268 -17.606 1.00 57.34 254 PRO A C 1
ATOM 1970 O O . PRO A 1 254 ? 18.387 15.569 -18.791 1.00 57.34 254 PRO A O 1
ATOM 1973 N N . SER A 1 255 ? 17.288 14.463 -17.172 1.00 56.91 255 SER A N 1
ATOM 1974 C CA . SER A 1 255 ? 16.405 13.608 -17.992 1.00 56.91 255 SER A CA 1
ATOM 1975 C C . SER A 1 255 ? 15.745 14.252 -19.226 1.00 56.91 255 SER A C 1
ATOM 1977 O O . SER A 1 255 ? 15.337 13.539 -20.141 1.00 56.91 255 SER A O 1
ATOM 1979 N N . ARG A 1 256 ? 15.647 15.587 -19.292 1.00 52.22 256 ARG A N 1
ATOM 1980 C CA . ARG A 1 256 ? 15.029 16.321 -20.411 1.00 52.22 256 ARG A CA 1
ATOM 1981 C C . ARG A 1 256 ? 15.872 16.398 -21.686 1.00 52.22 256 ARG A C 1
ATOM 1983 O O . ARG A 1 256 ? 15.279 16.546 -22.753 1.00 52.22 256 ARG A O 1
ATOM 1990 N N . ASP A 1 257 ? 17.200 16.307 -21.607 1.00 57.06 257 ASP A N 1
ATOM 1991 C CA . ASP A 1 257 ? 18.060 16.384 -22.805 1.00 57.06 257 ASP A CA 1
ATOM 1992 C C . ASP A 1 257 ? 18.361 15.007 -23.414 1.00 57.06 257 ASP A C 1
ATOM 1994 O O . ASP A 1 257 ? 18.635 14.894 -24.611 1.00 57.06 257 ASP A O 1
ATOM 1998 N N . ILE A 1 258 ? 18.180 13.941 -22.635 1.00 58.59 258 ILE A N 1
ATOM 1999 C CA . ILE A 1 258 ? 18.418 12.560 -23.066 1.00 58.59 258 ILE A CA 1
ATOM 2000 C C . ILE A 1 258 ? 17.406 12.158 -24.157 1.00 58.59 258 ILE A C 1
ATOM 2002 O O . ILE A 1 258 ? 17.766 11.649 -25.215 1.00 58.59 258 ILE A O 1
ATOM 2006 N N . ALA A 1 259 ? 16.132 12.517 -23.984 1.00 58.47 259 ALA A N 1
ATOM 2007 C CA . ALA A 1 259 ? 15.065 12.243 -24.952 1.00 58.47 259 ALA A CA 1
ATOM 2008 C C . ALA A 1 259 ? 15.281 12.849 -26.354 1.00 58.47 259 ALA A C 1
ATOM 2010 O O . ALA A 1 259 ? 14.765 12.329 -27.340 1.00 58.47 259 ALA A O 1
ATOM 2011 N N . LYS A 1 260 ? 16.025 13.957 -26.458 1.00 63.41 260 LYS A N 1
ATOM 2012 C CA . LYS A 1 260 ? 16.332 14.605 -27.746 1.00 63.41 260 LYS A CA 1
ATOM 2013 C C . LYS A 1 260 ? 17.561 14.015 -28.428 1.00 63.41 260 LYS A C 1
ATOM 2015 O O . LYS A 1 260 ? 17.727 14.185 -29.633 1.00 63.41 260 LYS A O 1
ATOM 2020 N N . THR A 1 261 ? 18.426 13.381 -27.646 1.00 64.69 261 THR A N 1
ATOM 2021 C CA . THR A 1 261 ? 19.764 12.967 -28.069 1.00 64.69 261 THR A CA 1
ATOM 2022 C C . THR A 1 261 ? 19.794 11.499 -28.486 1.00 64.69 261 THR A C 1
ATOM 2024 O O . THR A 1 261 ? 20.607 11.118 -29.326 1.00 64.69 261 THR A O 1
ATOM 2027 N N . TYR A 1 262 ? 18.879 10.681 -27.957 1.00 64.56 262 TYR A N 1
ATOM 2028 C CA . TYR A 1 262 ? 18.877 9.237 -28.169 1.00 64.56 262 TYR A CA 1
ATOM 2029 C C . TYR A 1 262 ? 17.641 8.750 -28.939 1.00 64.56 262 TYR A C 1
ATOM 2031 O O . TYR A 1 262 ? 16.542 9.273 -28.743 1.00 64.56 262 TYR A O 1
ATOM 2039 N N . PRO A 1 263 ? 17.805 7.755 -29.833 1.00 68.25 263 PRO A N 1
ATOM 2040 C CA . PRO A 1 263 ? 16.691 7.184 -30.576 1.00 68.25 263 PRO A CA 1
ATOM 2041 C C . PRO A 1 263 ? 15.716 6.450 -29.639 1.00 68.25 263 PRO A C 1
ATOM 2043 O O . PRO A 1 263 ? 16.135 5.935 -28.598 1.00 68.25 263 PRO A O 1
ATOM 2046 N N . PRO A 1 264 ? 14.424 6.367 -30.007 1.00 67.56 264 PRO A N 1
ATOM 2047 C CA . PRO A 1 264 ? 13.449 5.596 -29.249 1.00 67.56 264 PRO A CA 1
ATOM 2048 C C . PRO A 1 264 ? 13.844 4.118 -29.189 1.00 67.56 264 PRO A C 1
ATOM 2050 O O . PRO A 1 264 ? 14.479 3.577 -30.099 1.00 67.56 264 PRO A O 1
ATOM 2053 N N . LEU A 1 265 ? 13.445 3.466 -28.101 1.00 70.31 265 LEU A N 1
ATOM 2054 C CA . LEU A 1 265 ? 13.738 2.060 -27.853 1.00 70.31 265 LEU A CA 1
ATOM 2055 C C . LEU A 1 265 ? 13.110 1.153 -28.931 1.00 70.31 265 LEU A C 1
ATOM 2057 O O . LEU A 1 265 ? 11.973 1.404 -29.339 1.00 70.31 265 LEU A O 1
ATOM 2061 N N . PRO A 1 266 ? 13.803 0.091 -29.391 1.00 75.56 266 PRO A N 1
ATOM 2062 C CA . PRO A 1 266 ? 13.250 -0.818 -30.391 1.00 75.56 266 PRO A CA 1
ATOM 2063 C C . PRO A 1 266 ? 12.034 -1.567 -29.827 1.00 75.56 266 PRO A C 1
ATOM 2065 O O . PRO A 1 266 ? 12.162 -2.397 -28.928 1.00 75.56 266 PRO A O 1
ATOM 2068 N N . THR A 1 267 ? 10.844 -1.306 -30.371 1.00 78.19 267 THR A N 1
ATOM 2069 C CA . THR A 1 267 ? 9.589 -1.926 -29.906 1.00 78.19 267 THR A CA 1
ATOM 2070 C C . THR A 1 267 ? 9.583 -3.446 -30.071 1.00 78.19 267 THR A C 1
ATOM 2072 O O . THR A 1 267 ? 9.083 -4.153 -29.202 1.00 78.19 267 THR A O 1
ATOM 2075 N N . ALA A 1 268 ? 10.214 -3.960 -31.131 1.00 79.25 268 ALA A N 1
ATOM 2076 C CA . ALA A 1 268 ? 10.310 -5.396 -31.398 1.00 79.25 268 ALA A CA 1
ATOM 2077 C C . ALA A 1 268 ? 11.064 -6.171 -30.299 1.00 79.25 268 ALA A C 1
ATOM 2079 O O . ALA A 1 268 ? 10.703 -7.303 -29.978 1.00 79.25 268 ALA A O 1
ATOM 2080 N N . ASP A 1 269 ? 12.087 -5.562 -29.693 1.00 79.62 269 ASP A N 1
ATOM 2081 C CA . ASP A 1 269 ? 12.861 -6.197 -28.622 1.00 79.62 269 ASP A CA 1
ATOM 2082 C C . ASP A 1 269 ? 12.084 -6.214 -27.297 1.00 79.62 269 ASP A C 1
ATOM 2084 O O . ASP A 1 269 ? 12.156 -7.185 -26.540 1.00 79.62 269 ASP A O 1
ATOM 2088 N N . ILE A 1 270 ? 11.279 -5.177 -27.047 1.00 80.44 270 ILE A N 1
ATOM 2089 C CA . ILE A 1 270 ? 10.381 -5.100 -25.888 1.00 80.44 270 ILE A CA 1
ATOM 2090 C C . ILE A 1 270 ? 9.271 -6.152 -26.006 1.00 80.44 270 ILE A C 1
ATOM 2092 O O . ILE A 1 270 ? 9.037 -6.911 -25.064 1.00 80.44 270 ILE A O 1
ATOM 2096 N N . GLU A 1 271 ? 8.626 -6.247 -27.173 1.00 84.06 271 GLU A N 1
ATOM 2097 C C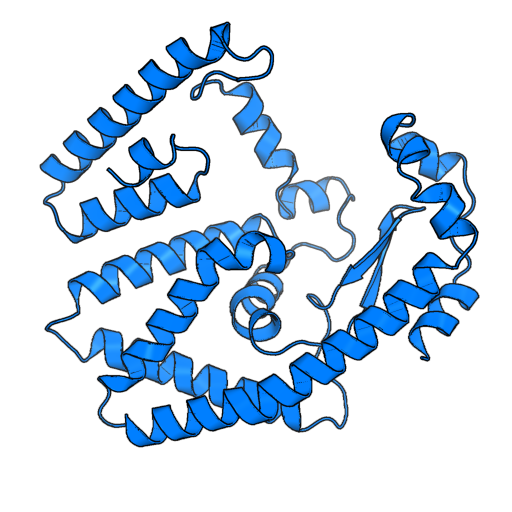A . GLU A 1 271 ? 7.591 -7.251 -27.449 1.00 84.06 271 GLU A CA 1
ATOM 2098 C C . GLU A 1 271 ? 8.131 -8.678 -27.303 1.00 84.06 271 GLU A C 1
ATOM 2100 O O . GLU A 1 271 ? 7.454 -9.551 -26.758 1.00 84.06 271 GLU A O 1
ATOM 2105 N N . ARG A 1 272 ? 9.383 -8.911 -27.717 1.00 84.19 272 ARG A N 1
ATOM 2106 C CA . ARG A 1 272 ? 10.056 -10.200 -27.535 1.00 84.19 272 ARG A CA 1
ATOM 2107 C C . ARG A 1 272 ? 10.238 -10.557 -26.062 1.00 84.19 272 ARG A C 1
ATOM 2109 O O . ARG A 1 272 ? 10.014 -11.709 -25.703 1.00 84.19 272 ARG A O 1
ATOM 2116 N N . CYS A 1 273 ? 10.640 -9.606 -25.219 1.00 83.75 273 CYS A N 1
ATOM 2117 C CA . CYS A 1 273 ? 10.777 -9.851 -23.783 1.00 83.75 273 CYS A CA 1
ATOM 2118 C C . CYS A 1 273 ? 9.431 -10.108 -23.094 1.00 83.75 273 CYS A C 1
ATOM 2120 O O . CYS A 1 273 ? 9.387 -10.862 -22.130 1.00 83.75 273 CYS A O 1
ATOM 2122 N N . HIS A 1 274 ? 8.343 -9.526 -23.602 1.00 77.81 274 HIS A N 1
ATOM 2123 C CA . HIS A 1 274 ? 6.990 -9.725 -23.075 1.00 77.81 274 HIS A CA 1
ATOM 2124 C C . HIS A 1 274 ? 6.377 -11.091 -23.456 1.00 77.81 274 HIS A C 1
ATOM 2126 O O . HIS A 1 274 ? 5.371 -11.508 -22.886 1.00 77.81 274 HIS A O 1
ATOM 2132 N N . ALA A 1 275 ? 6.941 -11.788 -24.445 1.00 77.19 275 ALA A N 1
ATOM 2133 C CA . ALA A 1 275 ? 6.454 -13.093 -24.896 1.00 77.19 275 ALA A CA 1
ATOM 2134 C C . ALA A 1 275 ? 7.037 -14.292 -24.113 1.00 77.19 275 ALA A C 1
ATOM 2136 O O . ALA A 1 275 ? 6.734 -15.435 -24.464 1.00 77.19 275 ALA A O 1
ATOM 2137 N N . LEU A 1 276 ? 7.892 -14.039 -23.113 1.00 68.75 276 LEU A N 1
ATOM 2138 C CA . LEU A 1 276 ? 8.547 -15.041 -22.257 1.00 68.75 276 LEU A CA 1
ATOM 2139 C C . LEU A 1 276 ? 7.684 -15.416 -21.048 1.00 68.75 276 LEU A C 1
ATOM 2141 O O . LEU A 1 276 ? 7.718 -16.613 -20.681 1.00 68.75 276 LEU A O 1
#